Protein AF-D7L4K7-F1 (afdb_monomer_lite)

Structure (mmCIF, N/CA/C/O backbone):
data_AF-D7L4K7-F1
#
_entry.id   AF-D7L4K7-F1
#
loop_
_atom_site.group_PDB
_atom_site.id
_atom_site.type_symbol
_atom_site.label_atom_id
_atom_site.label_alt_id
_atom_site.label_comp_id
_atom_site.label_asym_id
_atom_site.label_entity_id
_atom_site.label_seq_id
_atom_site.pdbx_PDB_ins_code
_atom_site.Cartn_x
_atom_site.Cartn_y
_atom_site.Cartn_z
_atom_site.occupancy
_atom_site.B_iso_or_equiv
_atom_site.auth_seq_id
_atom_site.auth_comp_id
_atom_site.auth_asym_id
_atom_site.auth_atom_id
_atom_site.pdbx_PDB_model_num
ATOM 1 N N . MET A 1 1 ? 6.963 11.171 26.000 1.00 57.59 1 MET A N 1
ATOM 2 C CA . MET A 1 1 ? 5.515 11.275 26.272 1.00 57.59 1 MET A CA 1
ATOM 3 C C . MET A 1 1 ? 4.801 11.130 24.949 1.00 57.59 1 MET A C 1
ATOM 5 O O . MET A 1 1 ? 5.219 11.782 23.995 1.00 57.59 1 MET A O 1
ATOM 9 N N . ASP A 1 2 ? 3.785 10.279 24.892 1.00 69.62 2 ASP A N 1
ATOM 10 C CA . ASP A 1 2 ? 2.969 10.122 23.689 1.00 69.62 2 ASP A CA 1
ATOM 11 C C . ASP A 1 2 ? 2.094 11.362 23.513 1.00 69.62 2 ASP A C 1
ATOM 13 O O . ASP A 1 2 ? 1.481 11.843 24.469 1.00 69.62 2 ASP A O 1
ATOM 17 N N . LEU A 1 3 ? 2.070 11.912 22.301 1.00 69.44 3 LEU A N 1
ATOM 18 C CA . LEU A 1 3 ? 1.249 13.071 21.969 1.00 69.44 3 LEU A CA 1
ATOM 19 C C . LEU A 1 3 ? 0.011 12.608 21.190 1.00 69.44 3 LEU A C 1
ATOM 21 O O . LEU A 1 3 ? 0.098 11.655 20.411 1.00 69.44 3 LEU A O 1
ATOM 25 N N . PRO A 1 4 ? -1.151 13.252 21.390 1.00 77.56 4 PRO A N 1
ATOM 26 C CA . PRO A 1 4 ? -2.347 12.923 20.633 1.00 77.56 4 PRO A CA 1
ATOM 27 C C . PRO A 1 4 ? -2.230 13.443 19.198 1.00 77.56 4 PRO A C 1
ATOM 29 O O . PRO A 1 4 ? -2.206 14.653 18.966 1.00 77.56 4 PRO A O 1
ATOM 32 N N . TRP A 1 5 ? -2.248 12.536 18.230 1.00 72.75 5 TRP A N 1
ATOM 33 C CA . TRP A 1 5 ? -2.352 12.857 16.812 1.00 72.75 5 TRP A CA 1
ATOM 34 C C . TRP A 1 5 ? -3.819 12.955 16.407 1.00 72.75 5 TRP A C 1
ATOM 36 O O . TRP A 1 5 ? -4.625 12.075 16.718 1.00 72.75 5 TRP A O 1
ATOM 46 N N . THR A 1 6 ? -4.171 14.051 15.730 1.00 76.94 6 THR A N 1
ATOM 47 C CA . THR A 1 6 ? -5.500 14.237 15.137 1.00 76.94 6 THR A CA 1
ATOM 48 C C . THR A 1 6 ? -5.371 14.203 13.622 1.00 76.94 6 THR A C 1
ATOM 50 O O . THR A 1 6 ? -4.721 15.066 13.025 1.00 76.94 6 THR A O 1
ATOM 53 N N . SER A 1 7 ? -6.015 13.213 13.016 1.00 81.06 7 SER A N 1
ATOM 54 C CA . SER A 1 7 ? -6.066 13.035 11.568 1.00 81.06 7 SER A CA 1
ATOM 55 C C . SER A 1 7 ? -7.448 13.412 11.049 1.00 81.06 7 SER A C 1
ATOM 57 O O . SER A 1 7 ? -8.467 13.147 11.695 1.00 81.06 7 SER A O 1
ATOM 59 N N . LEU A 1 8 ? -7.479 14.057 9.885 1.00 80.50 8 LEU A N 1
ATOM 60 C CA . LEU A 1 8 ? -8.712 14.440 9.209 1.00 80.50 8 LEU A CA 1
ATOM 61 C C . LEU A 1 8 ? -8.760 13.816 7.828 1.00 80.50 8 LEU A C 1
ATOM 63 O O . LEU A 1 8 ? -7.799 13.909 7.062 1.00 80.50 8 LEU A O 1
ATOM 67 N N . ILE A 1 9 ? -9.923 13.281 7.491 1.00 80.94 9 ILE A N 1
ATOM 68 C CA . ILE A 1 9 ? -10.269 12.993 6.110 1.00 80.94 9 ILE A CA 1
ATOM 69 C C . ILE A 1 9 ? -10.996 14.209 5.559 1.00 80.94 9 ILE A C 1
ATOM 71 O O . ILE A 1 9 ? -11.977 14.653 6.153 1.00 80.94 9 ILE A O 1
ATOM 75 N N . ILE A 1 10 ? -10.529 14.749 4.435 1.00 76.12 10 ILE A N 1
ATOM 76 C CA . ILE A 1 10 ? -11.159 15.888 3.768 1.00 76.12 10 ILE A CA 1
ATOM 77 C C . ILE A 1 10 ? -11.589 15.477 2.364 1.00 76.12 10 ILE A C 1
ATOM 79 O O . ILE A 1 10 ? -10.777 15.081 1.526 1.00 76.12 10 ILE A O 1
ATOM 83 N N . ASN A 1 11 ? -12.880 15.643 2.083 1.00 74.56 11 ASN A N 1
ATOM 84 C CA . ASN A 1 11 ? -13.386 15.584 0.723 1.00 74.56 11 ASN A CA 1
ATOM 85 C C . ASN A 1 11 ? -13.257 16.978 0.105 1.00 74.56 11 ASN A C 1
ATOM 87 O O . ASN A 1 11 ? -13.980 17.911 0.459 1.00 74.56 11 ASN A O 1
ATOM 91 N N . SER A 1 12 ? -12.317 17.114 -0.826 1.00 67.94 12 SER A N 1
ATOM 92 C CA . SER A 1 12 ? -11.999 18.391 -1.475 1.00 67.94 12 SER A CA 1
ATOM 93 C C . SER A 1 12 ? -13.168 18.981 -2.274 1.00 67.94 12 SER A C 1
ATOM 95 O O . SER A 1 12 ? -13.280 20.199 -2.394 1.00 67.94 12 SER A O 1
ATOM 97 N N . SER A 1 13 ? -14.057 18.130 -2.790 1.00 64.88 13 SER A N 1
ATOM 98 C CA . SER A 1 13 ? -15.166 18.531 -3.665 1.00 64.88 13 SER A CA 1
ATOM 99 C C . SER A 1 13 ? -16.366 19.033 -2.881 1.00 64.88 13 SER A C 1
ATOM 101 O O . SER A 1 13 ? -16.977 20.031 -3.249 1.00 64.88 13 SER A O 1
ATOM 103 N N . THR A 1 14 ? -16.673 18.384 -1.760 1.00 73.44 14 THR A N 1
ATOM 104 C CA . THR A 1 14 ? -17.773 18.797 -0.880 1.00 73.44 14 THR A CA 1
ATOM 105 C C . THR A 1 14 ? -17.323 19.757 0.219 1.00 73.44 14 THR A C 1
ATOM 107 O O . THR A 1 14 ? -18.164 20.314 0.921 1.00 73.44 14 THR A O 1
ATOM 110 N N . ARG A 1 15 ? -16.005 19.951 0.388 1.00 76.00 15 ARG A N 1
ATOM 111 C CA . ARG A 1 15 ? -15.372 20.700 1.491 1.00 76.00 15 ARG A CA 1
ATOM 112 C C . ARG A 1 15 ? -15.800 20.230 2.884 1.00 76.00 15 ARG A C 1
ATOM 114 O O . ARG A 1 15 ? -15.704 20.979 3.853 1.00 76.00 15 ARG A O 1
ATOM 121 N N . ARG A 1 16 ? -16.276 18.991 2.996 1.00 77.38 16 ARG A N 1
ATOM 122 C CA . ARG A 1 16 ? -16.601 18.359 4.274 1.00 77.38 16 ARG A CA 1
ATOM 123 C C . ARG A 1 16 ? -15.374 17.626 4.813 1.00 77.38 16 ARG A C 1
ATOM 125 O O . ARG A 1 16 ? -14.490 17.230 4.048 1.00 77.38 16 ARG A O 1
ATOM 132 N N . SER A 1 17 ? -15.347 17.400 6.122 1.00 81.81 17 SER A N 1
ATOM 133 C CA . SER A 1 17 ? -14.281 16.637 6.769 1.00 81.81 17 SER A CA 1
ATOM 134 C C . SER A 1 17 ? -14.804 15.714 7.858 1.00 81.81 17 SER A C 1
ATOM 136 O O . SER A 1 17 ? -15.705 16.100 8.599 1.00 81.81 17 SER A O 1
ATOM 138 N N . ILE A 1 18 ? -14.175 14.552 7.998 1.00 83.44 18 ILE A N 1
ATOM 139 C CA . ILE A 1 18 ? -14.399 13.607 9.093 1.00 83.44 18 ILE A CA 1
ATOM 140 C C . ILE A 1 18 ? -13.176 13.656 10.006 1.00 83.44 18 ILE A C 1
ATOM 142 O O . ILE A 1 18 ? -12.036 13.569 9.539 1.00 83.44 18 ILE A O 1
ATOM 146 N N . THR A 1 19 ? -13.415 13.811 11.308 1.00 86.38 19 THR A N 1
ATOM 147 C CA . THR A 1 19 ? -12.350 13.745 12.315 1.00 86.38 19 THR A CA 1
ATOM 148 C C . THR A 1 19 ? -12.188 12.314 12.783 1.00 86.38 19 THR A C 1
ATOM 150 O O . THR A 1 19 ? -13.143 11.723 13.282 1.00 86.38 19 THR A O 1
ATOM 153 N N . LEU A 1 20 ? -10.984 11.763 12.635 1.00 87.06 20 LEU A N 1
ATOM 154 C CA . LEU A 1 20 ? -10.692 10.413 13.102 1.00 87.06 20 LEU A CA 1
ATOM 155 C C . LEU A 1 20 ? -10.461 10.406 14.622 1.00 87.06 20 LEU A C 1
ATOM 157 O O . LEU A 1 20 ? -9.970 11.404 15.169 1.00 87.06 20 LEU A O 1
ATOM 161 N N . PRO A 1 21 ? -10.764 9.296 15.322 1.00 89.12 21 PRO A N 1
ATOM 162 C CA . PRO A 1 21 ? -10.378 9.129 16.716 1.00 89.12 21 PRO A CA 1
ATOM 163 C C . PRO A 1 21 ? -8.871 9.350 16.890 1.00 89.12 21 PRO A C 1
ATOM 165 O O . PRO A 1 21 ? -8.073 9.029 16.008 1.00 89.12 21 PRO A O 1
ATOM 168 N N . LYS A 1 22 ? -8.464 9.907 18.029 1.00 87.94 22 LYS A N 1
ATOM 169 C CA . LYS A 1 22 ? -7.057 10.248 18.273 1.00 87.94 22 LYS A CA 1
ATOM 170 C C . LYS A 1 22 ? -6.197 8.994 18.410 1.00 87.94 22 LYS A C 1
ATOM 172 O O . LYS A 1 22 ? -6.594 8.036 19.073 1.00 87.94 22 LYS A O 1
ATOM 177 N N . ILE A 1 23 ? -4.992 9.046 17.851 1.00 83.06 23 ILE A N 1
ATOM 178 C CA . ILE A 1 23 ? -3.942 8.052 18.090 1.00 83.06 23 ILE A CA 1
ATOM 179 C C . ILE A 1 23 ? -2.897 8.684 18.999 1.00 83.06 23 ILE A C 1
ATOM 181 O O . ILE A 1 23 ? -2.400 9.774 18.725 1.00 83.06 23 ILE A O 1
ATOM 185 N N . TYR A 1 24 ? -2.560 8.000 20.084 1.00 80.31 24 TYR A N 1
ATOM 186 C CA . TYR A 1 24 ? -1.461 8.389 20.959 1.00 80.31 24 TYR A CA 1
ATOM 187 C C . TYR A 1 24 ? -0.219 7.637 20.510 1.00 80.31 24 TYR A C 1
ATOM 189 O O . TYR A 1 24 ? -0.223 6.407 20.467 1.00 80.31 24 TYR A O 1
ATOM 197 N N . SER A 1 25 ? 0.813 8.378 20.125 1.00 71.38 25 SER A N 1
ATOM 198 C CA . SER A 1 25 ? 2.102 7.807 19.751 1.00 71.38 25 SER A CA 1
ATOM 199 C C . SER A 1 25 ? 3.205 8.836 19.968 1.00 71.38 25 SER A C 1
ATOM 201 O O . SER A 1 25 ? 2.954 10.043 20.083 1.00 71.38 25 SER A O 1
ATOM 203 N N . GLN A 1 26 ? 4.442 8.359 20.004 1.00 70.44 26 GLN A N 1
ATOM 204 C CA . GLN A 1 26 ? 5.626 9.208 20.003 1.00 70.44 26 GLN A CA 1
ATOM 205 C C . GLN A 1 26 ? 5.737 9.961 18.666 1.00 70.44 26 GLN A C 1
ATOM 207 O O . GLN A 1 26 ? 4.961 9.734 17.737 1.00 70.44 26 GLN A O 1
ATOM 212 N N . ARG A 1 27 ? 6.689 10.897 18.548 1.00 63.00 27 ARG A N 1
ATOM 213 C CA . ARG A 1 27 ? 6.991 11.568 17.271 1.00 63.00 27 ARG A CA 1
ATOM 214 C C . ARG A 1 27 ? 7.630 10.579 16.289 1.00 63.00 27 ARG A C 1
ATOM 216 O O . ARG A 1 27 ? 8.842 10.593 16.104 1.00 63.00 27 ARG A O 1
ATOM 223 N N . ARG A 1 28 ? 6.804 9.710 15.714 1.00 69.25 28 ARG A N 1
ATOM 224 C CA . ARG A 1 28 ? 7.140 8.744 14.670 1.00 69.25 28 ARG A CA 1
ATOM 225 C C . ARG A 1 28 ? 6.439 9.126 13.375 1.00 69.25 28 ARG A C 1
ATOM 227 O O . ARG A 1 28 ? 5.407 9.807 13.392 1.00 69.25 28 ARG A O 1
ATOM 234 N N . ASP A 1 29 ? 7.005 8.691 12.259 1.00 78.62 29 ASP A N 1
ATOM 235 C CA . ASP A 1 29 ? 6.351 8.853 10.970 1.00 78.62 29 ASP A CA 1
ATOM 236 C C . ASP A 1 29 ? 5.099 7.980 10.925 1.00 78.62 29 ASP A C 1
ATOM 238 O O . ASP A 1 29 ? 5.135 6.799 11.265 1.00 78.62 29 ASP A O 1
ATOM 242 N N . MET A 1 30 ? 3.975 8.598 10.556 1.00 82.50 30 MET A N 1
ATOM 243 C CA . MET A 1 30 ? 2.677 7.938 10.474 1.00 82.50 30 MET A CA 1
ATOM 244 C C . MET A 1 30 ? 2.148 7.953 9.053 1.00 82.50 30 MET A C 1
ATOM 246 O O . MET A 1 30 ? 1.878 9.018 8.488 1.00 82.50 30 MET A O 1
ATOM 250 N N . TYR A 1 31 ? 1.897 6.769 8.531 1.00 85.19 31 TYR A N 1
ATOM 251 C CA . TYR A 1 31 ? 1.285 6.549 7.236 1.00 85.19 31 TYR A CA 1
ATOM 252 C C . TYR A 1 31 ? -0.202 6.301 7.450 1.00 85.19 31 TYR A C 1
ATOM 254 O O . TYR A 1 31 ? -0.590 5.624 8.401 1.00 85.19 31 TYR A O 1
ATOM 262 N N . HIS A 1 32 ? -1.036 6.922 6.623 1.00 85.94 32 HIS A N 1
ATOM 263 C CA . HIS A 1 32 ? -2.477 6.724 6.663 1.00 85.94 32 HIS A CA 1
ATOM 264 C C . HIS A 1 32 ? -2.966 6.438 5.253 1.00 85.94 32 HIS A C 1
ATOM 266 O O . HIS A 1 32 ? -2.727 7.241 4.354 1.00 85.94 32 HIS A O 1
ATOM 272 N N . TYR A 1 33 ? -3.698 5.346 5.103 1.00 87.25 33 TYR A N 1
ATOM 273 C CA . TYR A 1 33 ? -4.273 4.907 3.845 1.00 87.25 33 TYR A CA 1
ATOM 274 C C . TYR A 1 33 ? -5.773 4.761 4.037 1.00 87.25 33 TYR A C 1
ATOM 276 O O . TYR A 1 33 ? -6.218 4.139 5.001 1.00 87.25 33 TYR A O 1
ATOM 284 N N . LEU A 1 34 ? -6.553 5.377 3.157 1.00 87.25 34 LEU A N 1
ATOM 285 C CA . LEU A 1 34 ? -8.002 5.238 3.155 1.00 87.25 34 LEU A CA 1
ATOM 286 C C . LEU A 1 34 ? -8.403 4.332 2.002 1.00 87.25 34 LEU A C 1
ATOM 288 O O . LEU A 1 34 ? -8.051 4.606 0.858 1.00 87.25 34 LEU A O 1
ATOM 292 N N . ASP A 1 35 ? -9.203 3.323 2.314 1.00 86.94 35 ASP A N 1
ATOM 293 C CA . ASP A 1 35 ? -9.644 2.326 1.354 1.00 86.94 35 ASP A CA 1
ATOM 294 C C . ASP A 1 35 ? -11.128 1.963 1.564 1.00 86.94 35 ASP A C 1
ATOM 296 O O . ASP A 1 35 ? -11.747 2.350 2.563 1.00 86.94 35 ASP A O 1
ATOM 300 N N . TYR A 1 36 ? -11.717 1.262 0.601 1.00 86.56 36 TYR A N 1
ATOM 301 C CA . TYR A 1 36 ? -13.132 0.930 0.506 1.00 86.56 36 TYR A CA 1
ATOM 302 C C . TYR A 1 36 ? -13.323 -0.552 0.174 1.00 86.56 36 TYR A C 1
ATOM 304 O O . TYR A 1 36 ? -12.830 -1.021 -0.845 1.00 86.56 36 TYR A O 1
ATOM 312 N N . ASP A 1 37 ? -14.092 -1.280 0.986 1.00 87.00 37 ASP A N 1
ATOM 313 C CA . ASP A 1 37 ? -14.557 -2.629 0.651 1.00 87.00 37 ASP A CA 1
ATOM 314 C C . ASP A 1 37 ? -15.845 -2.538 -0.185 1.00 87.00 37 ASP A C 1
ATOM 316 O O . ASP A 1 37 ? -16.914 -2.262 0.372 1.00 87.00 37 ASP A O 1
ATOM 320 N N . PRO A 1 38 ? -15.800 -2.814 -1.502 1.00 84.94 38 PRO A N 1
ATOM 321 C CA . PRO A 1 38 ? -16.976 -2.709 -2.361 1.00 84.94 38 PRO A CA 1
ATOM 322 C C . PRO A 1 38 ? -18.048 -3.766 -2.071 1.00 84.94 38 PRO A C 1
ATOM 324 O O . PRO A 1 38 ? -19.168 -3.626 -2.555 1.00 84.94 38 PRO A O 1
ATOM 327 N N . ILE A 1 39 ? -17.735 -4.822 -1.307 1.00 85.81 39 ILE A N 1
ATOM 328 C CA . ILE A 1 39 ? -18.700 -5.887 -0.998 1.00 85.81 39 ILE A CA 1
ATOM 329 C C . ILE A 1 39 ? -19.578 -5.515 0.193 1.00 85.81 39 ILE A C 1
ATOM 331 O O . ILE A 1 39 ? -20.799 -5.620 0.099 1.00 85.81 39 ILE A O 1
ATOM 335 N N . HIS A 1 40 ? -18.978 -5.085 1.304 1.00 86.56 40 HIS A N 1
ATOM 336 C CA . HIS A 1 40 ? -19.743 -4.672 2.485 1.00 86.56 40 HIS A CA 1
ATOM 337 C C . HIS A 1 40 ? -20.131 -3.191 2.465 1.00 86.56 40 HIS A C 1
ATOM 339 O O . HIS A 1 40 ? -21.025 -2.785 3.199 1.00 86.56 40 HI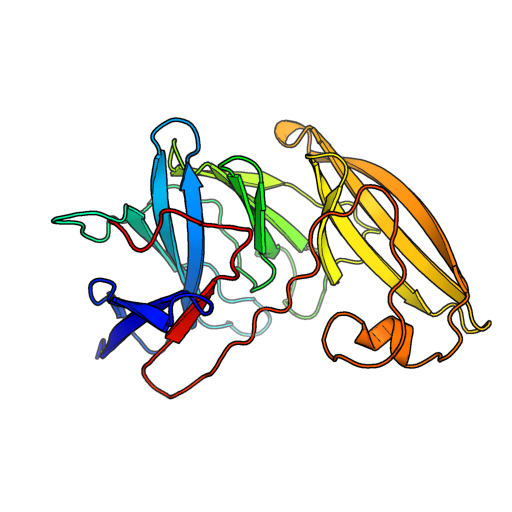S A O 1
ATOM 345 N N . GLY A 1 41 ? -19.505 -2.388 1.601 1.00 86.38 41 GLY A N 1
ATOM 346 C CA . GLY A 1 41 ? -19.751 -0.952 1.526 1.00 86.38 41 GLY A CA 1
ATOM 347 C C . GLY A 1 41 ? -19.055 -0.152 2.627 1.00 86.38 41 GLY A C 1
ATOM 348 O O . GLY A 1 41 ? -19.440 0.989 2.879 1.00 86.38 41 GLY A O 1
ATOM 349 N N . ASP A 1 42 ? -18.028 -0.727 3.250 1.00 88.19 42 ASP A N 1
ATOM 350 C CA . ASP A 1 42 ? -17.313 -0.132 4.373 1.00 88.19 42 ASP A CA 1
ATOM 351 C C . ASP A 1 42 ? -16.079 0.637 3.910 1.00 88.19 42 ASP A C 1
ATOM 353 O O . ASP A 1 42 ? -15.296 0.155 3.093 1.00 88.19 42 ASP A O 1
ATOM 357 N N . TYR A 1 43 ? -15.839 1.801 4.508 1.00 89.38 43 TYR A N 1
ATOM 358 C CA . TYR A 1 43 ? -14.551 2.480 4.384 1.00 89.38 43 TYR A CA 1
ATOM 359 C C . TYR A 1 43 ? -13.678 2.134 5.568 1.00 89.38 43 TYR A C 1
ATOM 361 O O . TYR A 1 43 ? -14.143 2.157 6.708 1.00 89.38 43 TYR A O 1
ATOM 369 N N . LYS A 1 44 ? -12.399 1.875 5.317 1.00 91.69 44 LYS A N 1
ATOM 370 C CA . LYS A 1 44 ? -11.424 1.632 6.373 1.00 91.69 44 LYS A CA 1
ATOM 371 C C . LYS A 1 44 ? -10.215 2.533 6.200 1.00 91.69 44 LYS A C 1
ATOM 373 O O . LYS A 1 44 ? -9.749 2.776 5.093 1.00 91.69 44 LYS A O 1
ATOM 378 N N . VAL A 1 45 ? -9.700 3.021 7.318 1.00 91.75 45 VAL A N 1
ATOM 379 C CA . VAL A 1 45 ? -8.434 3.744 7.383 1.00 91.75 45 VAL A CA 1
ATOM 380 C C . VAL A 1 45 ? -7.410 2.819 8.006 1.00 91.75 45 VAL A C 1
ATOM 382 O O . VAL A 1 45 ? -7.567 2.458 9.169 1.00 91.75 45 VAL A O 1
ATOM 385 N N . LEU A 1 46 ? -6.365 2.465 7.267 1.00 92.81 46 LEU A N 1
ATOM 386 C CA . LEU A 1 46 ? -5.160 1.852 7.812 1.00 92.81 46 LEU A CA 1
ATOM 387 C C . LEU A 1 46 ? -4.217 2.968 8.275 1.00 92.81 46 LEU A C 1
ATOM 389 O O . LEU A 1 46 ? -3.939 3.904 7.531 1.00 92.81 46 LEU A O 1
ATOM 393 N N . CYS A 1 47 ? -3.729 2.881 9.504 1.00 91.31 47 CYS A N 1
ATOM 394 C CA . CYS A 1 47 ? -2.717 3.756 10.072 1.00 91.31 47 CYS A CA 1
ATOM 395 C C . CYS A 1 47 ? -1.516 2.920 10.506 1.00 91.31 47 CYS A C 1
ATOM 397 O O . CYS A 1 47 ? -1.682 1.878 11.137 1.00 91.31 47 CYS A O 1
ATOM 399 N N . MET A 1 48 ? -0.315 3.385 10.187 1.00 91.06 48 MET A N 1
ATOM 400 C CA . MET A 1 48 ? 0.921 2.674 10.480 1.00 91.06 48 MET A CA 1
ATOM 401 C C . MET A 1 48 ? 1.982 3.624 11.014 1.00 91.06 48 MET A C 1
ATOM 403 O O . MET A 1 48 ? 2.227 4.671 10.412 1.00 91.06 48 MET A O 1
ATOM 407 N N . THR A 1 49 ? 2.627 3.262 12.120 1.00 89.88 49 THR A N 1
ATOM 408 C CA . THR A 1 49 ? 3.823 3.954 12.614 1.00 89.88 49 THR A CA 1
ATOM 409 C C . THR A 1 49 ? 5.078 3.285 12.066 1.00 89.88 49 THR A C 1
ATOM 411 O O . THR A 1 49 ? 5.190 2.059 12.050 1.00 89.88 49 THR A O 1
ATOM 414 N N . LYS A 1 50 ? 6.032 4.099 11.616 1.00 88.19 50 LYS A N 1
ATOM 415 C CA . LYS A 1 50 ? 7.366 3.659 11.208 1.00 88.19 50 LYS A CA 1
ATOM 416 C C . LYS A 1 50 ? 8.353 3.952 12.332 1.00 88.19 50 LYS A C 1
ATOM 418 O O . LYS A 1 50 ? 8.384 5.064 12.870 1.00 88.19 50 LYS A O 1
ATOM 423 N N . GLY A 1 51 ? 9.146 2.948 12.679 1.00 88.31 51 GLY A N 1
ATOM 424 C CA . GLY A 1 51 ? 10.250 3.067 13.616 1.00 88.31 51 GLY A CA 1
ATOM 425 C C . GLY A 1 51 ? 11.336 4.013 13.107 1.00 88.31 51 GLY A C 1
ATOM 426 O O . GLY A 1 51 ? 11.324 4.479 11.967 1.00 88.31 51 GLY A O 1
ATOM 427 N N . MET A 1 52 ? 12.307 4.308 13.965 1.00 86.69 52 MET A N 1
ATOM 428 C CA . MET A 1 52 ? 13.468 5.105 13.567 1.00 86.69 52 MET A CA 1
ATOM 429 C C . MET A 1 52 ? 14.427 4.276 12.709 1.00 86.69 52 MET A C 1
ATOM 431 O O . MET A 1 52 ? 14.603 3.082 12.943 1.00 86.69 52 MET A O 1
ATOM 435 N N . ASN A 1 53 ? 15.102 4.926 11.760 1.00 86.62 53 ASN A N 1
ATOM 436 C CA . ASN A 1 53 ? 16.239 4.312 11.077 1.00 86.62 53 ASN A CA 1
ATOM 437 C C . ASN A 1 53 ? 17.361 4.047 12.093 1.00 86.62 53 ASN A C 1
ATOM 439 O O . ASN A 1 53 ? 17.699 4.925 12.892 1.00 86.62 53 ASN A O 1
ATOM 443 N N . ILE A 1 54 ? 17.956 2.855 12.048 1.00 86.38 54 ILE A N 1
ATOM 444 C CA . ILE A 1 54 ? 19.050 2.459 12.943 1.00 86.38 54 ILE A CA 1
ATOM 445 C C . ILE A 1 54 ? 20.300 2.228 12.101 1.00 86.38 54 ILE A C 1
ATOM 447 O O . ILE A 1 54 ? 20.414 1.234 11.384 1.00 86.38 54 ILE A O 1
ATOM 451 N N . GLY A 1 55 ? 21.256 3.155 12.190 1.00 87.44 55 GLY A N 1
ATOM 452 C CA . GLY A 1 55 ? 22.452 3.133 11.351 1.00 87.44 55 GLY A CA 1
ATOM 453 C C . GLY A 1 55 ? 22.073 3.148 9.870 1.00 87.44 55 GLY A C 1
ATOM 454 O O . GLY A 1 55 ? 21.433 4.084 9.402 1.00 87.44 55 GLY A O 1
ATOM 455 N N . TRP A 1 56 ? 22.442 2.087 9.154 1.00 86.19 56 TRP A N 1
ATOM 456 C CA . TRP A 1 56 ? 22.114 1.909 7.739 1.00 86.19 56 TRP A CA 1
ATOM 457 C C . TRP A 1 56 ? 20.825 1.119 7.503 1.00 86.19 56 TRP A C 1
ATOM 459 O O . TRP A 1 56 ? 20.582 0.743 6.369 1.00 86.19 56 TRP A O 1
ATOM 469 N N . ARG A 1 57 ? 20.019 0.810 8.524 1.00 85.94 57 ARG A N 1
ATOM 470 C CA . ARG A 1 57 ? 18.757 0.071 8.362 1.00 85.94 57 ARG A CA 1
ATOM 471 C C . ARG A 1 57 ? 17.555 1.000 8.373 1.00 85.94 57 ARG A C 1
ATOM 473 O O . ARG A 1 57 ? 17.527 1.978 9.128 1.00 85.94 57 ARG A O 1
ATOM 480 N N . ARG A 1 58 ? 16.556 0.672 7.553 1.00 87.12 58 ARG A N 1
ATOM 481 C CA . ARG A 1 58 ? 15.280 1.392 7.510 1.00 87.12 58 ARG A CA 1
ATOM 482 C C . ARG A 1 58 ? 14.475 1.088 8.771 1.00 87.12 58 ARG A C 1
ATOM 484 O O . ARG A 1 58 ? 14.472 -0.037 9.259 1.00 87.12 58 ARG A O 1
ATOM 491 N N . GLY A 1 59 ? 13.780 2.094 9.286 1.00 89.56 59 GLY A N 1
ATOM 492 C CA . GLY A 1 59 ? 12.785 1.902 10.330 1.00 89.56 59 GLY A CA 1
ATOM 493 C C . GLY A 1 59 ? 11.621 1.071 9.801 1.00 89.56 59 GLY A C 1
ATOM 494 O O . GLY A 1 59 ? 11.056 1.397 8.755 1.00 89.56 59 GLY A O 1
ATOM 495 N N . LEU A 1 60 ? 11.284 -0.002 10.511 1.00 92.00 60 LEU A N 1
ATOM 496 C CA . LEU A 1 60 ? 10.202 -0.910 10.134 1.00 92.00 60 LEU A CA 1
ATOM 497 C C . LEU A 1 60 ? 8.860 -0.427 10.676 1.00 92.00 60 LEU A C 1
ATOM 499 O O . LEU A 1 60 ? 8.802 0.417 11.568 1.00 92.00 60 LEU A O 1
ATOM 503 N N . ALA A 1 61 ? 7.778 -0.958 10.123 1.00 92.69 61 ALA A N 1
ATOM 504 C CA . ALA A 1 61 ? 6.441 -0.800 10.658 1.00 92.69 61 ALA A CA 1
ATOM 505 C C . ALA A 1 61 ? 6.367 -1.400 12.072 1.00 92.69 61 ALA A C 1
ATOM 507 O O . ALA A 1 61 ? 6.777 -2.542 12.280 1.00 92.69 61 ALA A O 1
ATOM 508 N N . GLU A 1 62 ? 5.862 -0.631 13.035 1.00 90.69 62 GLU A N 1
ATOM 509 C CA . GLU A 1 62 ? 5.807 -1.034 14.448 1.00 90.69 62 GLU A CA 1
ATOM 510 C C . GLU A 1 62 ? 4.366 -1.172 14.948 1.00 90.69 62 GLU A C 1
ATOM 512 O O . GLU A 1 62 ? 3.995 -2.231 15.444 1.00 90.69 62 GLU A O 1
ATOM 517 N N . ASP A 1 63 ? 3.540 -0.130 14.792 1.00 90.94 63 ASP A N 1
ATOM 518 C CA . ASP A 1 63 ? 2.128 -0.159 15.181 1.00 90.94 63 ASP A CA 1
ATOM 519 C C . ASP A 1 63 ? 1.239 -0.029 13.950 1.00 90.94 63 ASP A C 1
ATOM 521 O O . ASP A 1 63 ? 1.169 1.043 13.341 1.00 90.94 63 ASP A O 1
ATOM 525 N N . LEU A 1 64 ? 0.503 -1.091 13.623 1.00 93.56 64 LEU A N 1
ATOM 526 C CA . LEU A 1 64 ? -0.544 -1.054 12.609 1.00 93.56 64 LEU A CA 1
ATOM 527 C C . LEU A 1 64 ? -1.904 -1.029 13.286 1.00 93.56 64 LEU A C 1
ATOM 529 O O . LEU A 1 64 ? -2.224 -1.843 14.154 1.00 93.56 64 LEU A O 1
ATOM 533 N N . ARG A 1 65 ? -2.715 -0.061 12.880 1.00 93.88 65 ARG A N 1
ATOM 534 C CA . ARG A 1 65 ? -4.068 0.144 13.371 1.00 93.88 65 ARG A CA 1
ATOM 535 C C . ARG A 1 65 ? -4.996 0.358 12.215 1.00 93.88 65 ARG A C 1
ATOM 537 O O . ARG A 1 65 ? -4.626 0.936 11.204 1.00 93.88 65 ARG A O 1
ATOM 544 N N . VAL A 1 66 ? -6.239 -0.018 12.403 1.00 94.69 66 VAL A N 1
ATOM 545 C CA . VAL A 1 66 ? -7.248 0.187 11.381 1.00 94.69 66 VAL A CA 1
ATOM 546 C C . VAL A 1 66 ? -8.559 0.580 12.025 1.00 94.69 66 VAL A C 1
ATOM 548 O O . VAL A 1 66 ? -8.861 0.229 13.166 1.00 94.69 66 VAL A O 1
ATOM 551 N N . LEU A 1 67 ? -9.286 1.407 11.298 1.00 93.50 67 LEU A N 1
ATOM 552 C CA . LEU A 1 67 ? -10.528 2.015 11.715 1.00 93.50 67 LEU A CA 1
ATOM 553 C C . LEU A 1 67 ? -11.522 1.845 10.581 1.00 93.50 67 LEU A C 1
ATOM 555 O O . LEU A 1 67 ? -11.318 2.408 9.510 1.00 93.50 67 LEU A O 1
ATOM 559 N N . THR A 1 68 ? -12.603 1.118 10.820 1.00 93.38 68 THR A N 1
ATOM 560 C CA . THR A 1 68 ? -13.774 1.180 9.941 1.00 93.38 68 THR A CA 1
ATOM 561 C C . THR A 1 68 ? -14.490 2.501 10.195 1.00 93.38 68 THR A C 1
ATOM 563 O O . THR A 1 68 ? -14.638 2.886 11.347 1.00 93.38 68 THR A O 1
ATOM 566 N N . LEU A 1 69 ? -14.883 3.238 9.160 1.00 89.75 69 LEU A N 1
ATOM 567 C CA . LEU A 1 69 ? -15.611 4.498 9.308 1.00 89.75 69 LEU A CA 1
ATOM 568 C C . LEU A 1 69 ? -17.107 4.233 9.495 1.00 89.75 69 LEU A C 1
ATOM 570 O O . LEU A 1 69 ? -17.684 3.385 8.824 1.00 89.75 69 LEU A O 1
ATOM 574 N N . GLY A 1 70 ? -17.725 4.991 10.397 1.00 84.12 70 GLY A N 1
ATOM 575 C CA . GLY A 1 70 ? -19.123 4.835 10.790 1.00 84.12 70 GLY A CA 1
ATOM 576 C C . GLY A 1 70 ? -19.348 5.248 12.243 1.00 84.12 70 GLY A C 1
ATOM 577 O O . GLY A 1 70 ? -18.432 5.720 12.932 1.00 84.12 70 GLY A O 1
ATOM 578 N N . ASN A 1 71 ? -20.572 5.073 12.733 1.00 69.38 71 ASN A N 1
ATOM 579 C CA . ASN A 1 71 ? -20.951 5.546 14.060 1.00 69.38 71 ASN A CA 1
ATOM 580 C C . ASN A 1 71 ? -20.395 4.626 15.170 1.00 69.38 71 ASN A C 1
ATOM 582 O O . ASN A 1 71 ? -20.658 3.427 15.170 1.00 69.38 71 ASN A O 1
ATOM 586 N N . GLY A 1 72 ? -19.643 5.181 16.129 1.00 72.00 72 GLY A N 1
ATOM 587 C CA . GLY A 1 72 ? -19.064 4.419 17.254 1.00 72.00 72 GLY A CA 1
ATOM 588 C C . GLY A 1 72 ? -17.717 3.734 16.978 1.00 72.00 72 GLY A C 1
ATOM 589 O O . GLY A 1 72 ? -17.297 2.869 17.743 1.00 72.00 72 GLY A O 1
ATOM 590 N N . SER A 1 73 ? -17.033 4.120 15.904 1.00 81.50 73 SER A N 1
ATOM 591 C CA . SER A 1 73 ? -15.800 3.480 15.438 1.00 81.50 73 SER A CA 1
ATOM 592 C C . SER A 1 73 ? -14.578 3.762 16.322 1.00 81.50 73 SER A C 1
ATOM 594 O O . SER A 1 73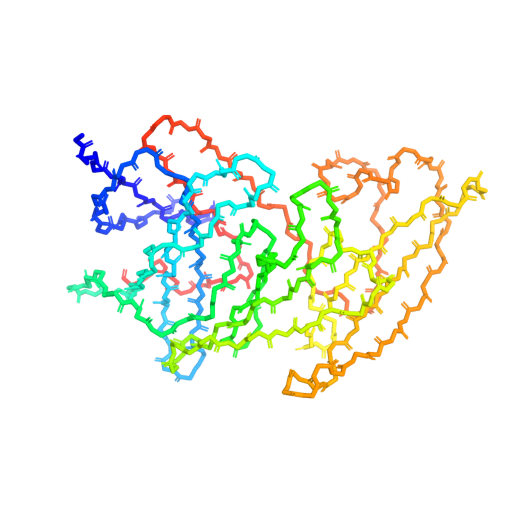 ? -14.340 4.902 16.730 1.00 81.50 73 SER A O 1
ATOM 596 N N . SER A 1 74 ? -13.755 2.740 16.573 1.00 90.12 74 SER A N 1
ATOM 597 C CA . SER A 1 74 ? -12.496 2.839 17.322 1.00 90.12 74 SER A CA 1
ATOM 598 C C . SER A 1 74 ? -11.346 2.154 16.580 1.00 90.12 74 SER A C 1
ATOM 600 O O . SER A 1 74 ? -11.552 1.276 15.743 1.00 90.12 74 SER A O 1
ATOM 602 N N . TRP A 1 75 ? -10.115 2.585 16.869 1.00 92.94 75 TRP A N 1
ATOM 603 C CA . TRP A 1 75 ? -8.919 1.955 16.316 1.00 92.94 75 TRP A CA 1
ATOM 604 C C . TRP A 1 75 ? -8.729 0.562 16.910 1.00 92.94 75 TRP A C 1
ATOM 606 O O . TRP A 1 75 ? -8.679 0.418 18.133 1.00 92.94 75 TRP A O 1
ATOM 616 N N . ARG A 1 76 ? -8.527 -0.435 16.050 1.00 94.31 76 ARG A N 1
ATOM 617 C CA . ARG A 1 76 ? -8.084 -1.779 16.441 1.00 94.31 76 ARG A CA 1
ATOM 618 C C . ARG A 1 76 ? -6.679 -2.046 15.920 1.00 94.31 76 ARG A C 1
ATOM 620 O O . ARG A 1 76 ? -6.330 -1.580 14.838 1.00 94.31 76 ARG A O 1
ATOM 627 N N . MET A 1 77 ? -5.888 -2.770 16.703 1.00 93.75 77 MET A N 1
ATOM 628 C CA . MET A 1 77 ? -4.538 -3.181 16.316 1.00 93.75 77 MET A CA 1
ATOM 629 C C . MET A 1 77 ? -4.600 -4.311 15.284 1.00 93.75 77 MET A C 1
ATOM 631 O O . MET A 1 77 ? -5.514 -5.136 15.328 1.00 93.75 77 MET A O 1
ATOM 635 N N . ILE A 1 78 ? -3.618 -4.354 14.388 1.00 94.75 78 ILE A N 1
ATOM 636 C CA . ILE A 1 78 ? -3.316 -5.526 13.567 1.00 94.75 78 ILE A CA 1
ATOM 637 C C . ILE A 1 78 ? -1.975 -6.070 14.041 1.00 94.75 78 ILE A C 1
ATOM 639 O O . ILE A 1 78 ? -0.985 -5.344 14.046 1.00 94.75 78 ILE A O 1
ATOM 643 N N . GLU A 1 79 ? -1.960 -7.332 14.456 1.00 92.06 79 GLU A N 1
ATOM 644 C CA . GLU A 1 79 ? -0.755 -7.990 14.977 1.00 92.06 79 GLU A CA 1
ATOM 645 C C . GLU A 1 79 ? -0.022 -8.798 13.901 1.00 92.06 79 GLU A C 1
ATOM 647 O O . GLU A 1 79 ? 1.195 -8.942 13.964 1.00 92.06 79 GLU A O 1
ATOM 652 N N . ASP A 1 80 ? -0.752 -9.307 12.904 1.00 93.50 80 ASP A N 1
ATOM 653 C CA . ASP A 1 80 ? -0.204 -10.159 11.849 1.00 93.50 80 ASP A CA 1
ATOM 654 C C . ASP A 1 80 ? 0.097 -9.344 10.586 1.00 93.50 80 ASP A C 1
ATOM 656 O O . ASP A 1 80 ? -0.793 -9.030 9.790 1.00 93.50 80 ASP A O 1
ATOM 660 N N . PHE A 1 81 ? 1.363 -8.968 10.422 1.00 93.31 81 PHE A N 1
ATOM 661 C CA . PHE A 1 81 ? 1.873 -8.317 9.221 1.00 93.31 81 PHE A CA 1
ATOM 662 C C . PHE A 1 81 ? 3.353 -8.674 8.997 1.00 93.31 81 PHE A C 1
ATOM 664 O O . PHE A 1 81 ? 4.116 -8.803 9.958 1.00 93.31 81 PHE A O 1
ATOM 671 N N . PRO A 1 82 ? 3.806 -8.821 7.738 1.00 92.69 82 PRO A N 1
ATOM 672 C CA . PRO A 1 82 ? 5.217 -9.058 7.452 1.00 92.69 82 PRO A CA 1
ATOM 673 C C . PRO A 1 82 ? 6.080 -7.860 7.884 1.00 92.69 82 PRO A C 1
ATOM 675 O O . PRO A 1 82 ? 5.648 -6.722 7.693 1.00 92.69 82 PRO A O 1
ATOM 678 N N . PRO A 1 83 ? 7.312 -8.057 8.387 1.00 92.19 83 PRO A N 1
ATOM 679 C CA . PRO A 1 83 ? 8.239 -6.955 8.635 1.00 92.19 83 PRO A CA 1
ATOM 680 C C . PRO A 1 83 ? 8.554 -6.196 7.340 1.00 92.19 83 PRO A C 1
ATOM 682 O O . PRO A 1 83 ? 8.997 -6.791 6.359 1.00 92.19 83 PRO A O 1
ATOM 685 N N . HIS A 1 84 ? 8.318 -4.886 7.334 1.00 93.12 84 HIS A N 1
ATOM 686 C CA . HIS A 1 84 ? 8.576 -4.018 6.186 1.00 93.12 84 HIS A CA 1
ATOM 687 C C . HIS A 1 84 ? 8.712 -2.559 6.630 1.00 93.12 84 HIS A C 1
ATOM 689 O O . HIS A 1 84 ? 8.220 -2.184 7.692 1.00 93.12 84 HIS A O 1
ATOM 695 N N . ALA A 1 85 ? 9.349 -1.722 5.819 1.00 91.81 85 ALA A N 1
ATOM 696 C CA . ALA A 1 85 ? 9.370 -0.273 5.969 1.00 91.81 85 ALA A CA 1
ATOM 697 C C . ALA A 1 85 ? 8.389 0.351 4.956 1.00 91.81 85 ALA A C 1
ATOM 699 O O . ALA A 1 85 ? 8.642 0.244 3.754 1.00 91.81 85 ALA A O 1
ATOM 700 N N . PRO A 1 86 ? 7.285 0.984 5.396 1.00 89.88 86 PRO A N 1
ATOM 701 C CA . PRO A 1 86 ? 6.289 1.555 4.490 1.00 89.88 86 PRO A CA 1
ATOM 702 C C . PRO A 1 86 ? 6.799 2.822 3.796 1.00 89.88 86 PRO A C 1
ATOM 704 O O . PRO A 1 86 ? 7.595 3.582 4.369 1.00 89.88 86 PRO A O 1
ATOM 707 N N . GLU A 1 87 ? 6.275 3.074 2.598 1.00 85.12 87 GLU A N 1
ATOM 708 C CA . GLU A 1 87 ? 6.433 4.318 1.849 1.00 85.12 87 GLU A CA 1
ATOM 709 C C . GLU A 1 87 ? 5.088 4.916 1.405 1.00 85.12 87 GLU A C 1
ATOM 711 O O . GLU A 1 87 ? 4.012 4.346 1.591 1.00 85.12 87 GLU A O 1
ATOM 716 N N . SER A 1 88 ? 5.141 6.142 0.881 1.00 77.19 88 SER A N 1
ATOM 717 C CA . SER A 1 88 ? 3.942 6.957 0.622 1.00 77.19 88 SER A CA 1
ATOM 718 C C . SER A 1 88 ? 3.278 6.695 -0.732 1.00 77.19 88 SER A C 1
ATOM 720 O O . SER A 1 88 ? 2.277 7.336 -1.031 1.00 77.19 88 SER A O 1
ATOM 722 N N . LEU A 1 89 ? 3.844 5.832 -1.579 1.00 81.50 89 LEU A N 1
ATOM 723 C CA . LEU A 1 89 ? 3.212 5.458 -2.842 1.00 81.50 89 LEU A CA 1
ATOM 724 C C . LEU A 1 89 ?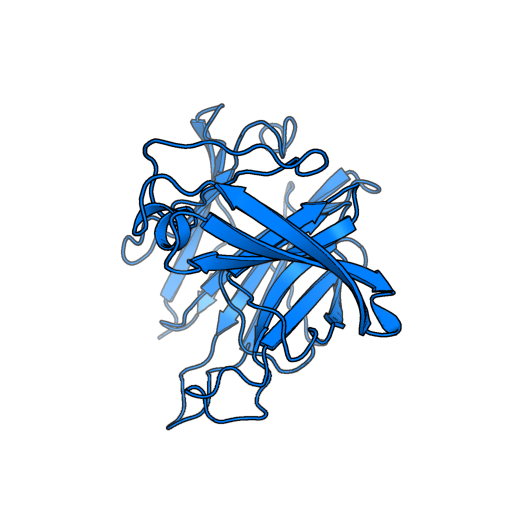 2.164 4.380 -2.575 1.00 81.50 89 LEU A C 1
ATOM 726 O O . LEU A 1 89 ? 2.527 3.247 -2.274 1.00 81.50 89 LEU A O 1
ATOM 730 N N . ASP A 1 90 ? 0.887 4.726 -2.721 1.00 86.31 90 ASP A N 1
ATOM 731 C CA . ASP A 1 90 ? -0.240 3.819 -2.520 1.00 86.31 90 ASP A CA 1
ATOM 732 C C . ASP A 1 90 ? -1.285 3.877 -3.642 1.00 86.31 90 ASP A C 1
ATOM 734 O O . ASP A 1 90 ? -1.368 4.835 -4.416 1.00 86.31 90 ASP A O 1
ATOM 738 N N . LEU A 1 91 ? -2.066 2.805 -3.751 1.00 87.81 91 LEU A N 1
ATOM 739 C CA . LEU A 1 91 ? -3.129 2.633 -4.726 1.00 87.81 91 LEU A CA 1
ATOM 740 C C . LEU A 1 91 ? -4.172 1.636 -4.212 1.00 87.81 91 LEU A C 1
ATOM 742 O O . LEU A 1 91 ? -3.842 0.499 -3.892 1.00 87.81 91 LEU A O 1
ATOM 746 N N . CYS A 1 92 ? -5.442 2.026 -4.241 1.00 89.69 92 CYS A N 1
ATOM 747 C CA . CYS A 1 92 ? -6.565 1.127 -3.995 1.00 89.69 92 CYS A CA 1
ATOM 748 C C . CYS A 1 92 ? -7.081 0.529 -5.315 1.00 89.69 92 CYS A C 1
ATOM 750 O O . CYS A 1 92 ? -7.451 1.257 -6.248 1.00 89.69 92 CYS A O 1
ATOM 752 N N . ILE A 1 93 ? -7.159 -0.801 -5.390 1.00 89.25 93 ILE A N 1
ATOM 753 C CA . ILE A 1 93 ? -7.844 -1.514 -6.469 1.00 89.25 93 ILE A CA 1
ATOM 754 C C . ILE A 1 93 ? -8.817 -2.526 -5.871 1.00 89.25 93 ILE A C 1
ATOM 756 O O . ILE A 1 93 ? -8.409 -3.501 -5.253 1.00 89.25 93 ILE A O 1
ATOM 760 N N . ASP A 1 94 ? -10.109 -2.295 -6.103 1.00 89.38 94 ASP A N 1
ATOM 761 C CA . ASP A 1 94 ? -11.201 -3.251 -5.882 1.00 89.38 94 ASP A CA 1
ATOM 762 C C . ASP A 1 94 ? -11.230 -3.850 -4.460 1.00 89.38 94 ASP A C 1
ATOM 764 O O . ASP A 1 94 ? -11.496 -5.036 -4.263 1.00 89.38 94 ASP A O 1
ATOM 768 N N . GLY A 1 95 ? -10.978 -3.006 -3.453 1.00 90.50 95 GLY A N 1
ATOM 769 C CA . GLY A 1 95 ? -10.947 -3.393 -2.039 1.00 90.50 95 GLY A CA 1
ATOM 770 C C . GLY A 1 95 ? -9.623 -3.985 -1.566 1.00 90.50 95 GLY A C 1
ATOM 771 O O . GLY A 1 95 ? -9.572 -4.591 -0.493 1.00 90.50 95 GLY A O 1
ATOM 772 N N . VAL A 1 96 ? -8.556 -3.813 -2.346 1.00 94.56 96 VAL A N 1
ATOM 773 C CA . VAL A 1 96 ? -7.185 -4.128 -1.951 1.00 94.56 96 VAL A CA 1
ATOM 774 C C . VAL A 1 96 ? -6.338 -2.862 -2.028 1.00 94.56 96 VAL A C 1
ATOM 776 O O . VAL A 1 96 ? -6.185 -2.259 -3.095 1.00 94.56 96 VAL A O 1
ATOM 779 N N . LEU A 1 97 ? -5.757 -2.491 -0.890 1.00 94.44 97 LEU A N 1
ATOM 780 C CA . LEU A 1 97 ? -4.753 -1.443 -0.800 1.00 94.44 97 LEU A CA 1
ATOM 781 C C . LEU A 1 97 ? -3.408 -2.020 -1.226 1.00 94.44 97 LEU A C 1
ATOM 783 O O . LEU A 1 97 ? -2.962 -3.019 -0.669 1.00 94.44 97 LEU A O 1
ATOM 787 N N . TYR A 1 98 ? -2.724 -1.357 -2.144 1.00 94.31 98 TYR A N 1
ATOM 788 C CA . TYR A 1 98 ? -1.341 -1.633 -2.506 1.00 94.31 98 TYR A CA 1
ATOM 789 C C . TYR A 1 98 ? -0.482 -0.441 -2.126 1.00 94.31 98 TYR A C 1
ATOM 791 O O . TYR A 1 98 ? -0.858 0.691 -2.411 1.00 94.31 98 TYR A O 1
ATOM 799 N N . TYR A 1 99 ? 0.676 -0.677 -1.525 1.00 92.44 99 TYR A N 1
ATOM 800 C CA . TYR A 1 99 ? 1.639 0.382 -1.254 1.00 92.44 99 TYR A CA 1
ATOM 801 C C . TYR A 1 99 ? 3.076 -0.108 -1.403 1.00 92.44 99 TYR A C 1
ATOM 803 O O . TYR A 1 99 ? 3.378 -1.292 -1.241 1.00 92.44 99 TYR A O 1
ATOM 811 N N . GLU A 1 100 ? 3.963 0.815 -1.754 1.00 91.75 100 GLU A N 1
ATOM 812 C CA . GLU A 1 100 ? 5.397 0.561 -1.808 1.00 91.75 100 GLU A CA 1
ATOM 813 C C . GLU A 1 100 ? 5.947 0.321 -0.399 1.00 91.75 100 GLU A C 1
ATOM 815 O O . GLU A 1 100 ? 5.613 1.026 0.560 1.00 91.75 100 GLU A O 1
ATOM 820 N N . ALA A 1 101 ? 6.819 -0.674 -0.283 1.00 92.06 101 ALA A N 1
ATOM 821 C CA . ALA A 1 101 ? 7.538 -0.959 0.941 1.00 92.06 101 ALA A CA 1
ATOM 822 C C . ALA A 1 101 ? 8.945 -1.488 0.645 1.00 92.06 101 ALA A C 1
ATOM 824 O O . ALA A 1 101 ? 9.196 -2.068 -0.409 1.00 92.06 101 ALA A O 1
ATOM 825 N N . TYR A 1 102 ? 9.843 -1.337 1.614 1.00 90.62 102 TYR A N 1
ATOM 826 C CA . TYR A 1 102 ? 11.149 -1.997 1.614 1.00 90.62 102 TYR A CA 1
ATOM 827 C C . TYR A 1 102 ? 11.169 -3.141 2.621 1.00 90.62 102 TYR A C 1
ATOM 829 O O . TYR A 1 102 ? 10.533 -3.059 3.677 1.00 90.62 102 TYR A O 1
ATOM 837 N N . LEU A 1 103 ? 11.924 -4.193 2.327 1.00 88.75 103 LEU A N 1
ATOM 838 C CA . LEU A 1 103 ? 12.224 -5.245 3.299 1.00 88.75 103 LEU A CA 1
ATOM 839 C C . LEU A 1 103 ? 13.422 -4.834 4.180 1.00 88.75 103 LEU A C 1
ATOM 841 O O . LEU A 1 103 ? 14.125 -3.881 3.870 1.00 88.75 103 LEU A O 1
ATOM 845 N N . ASP A 1 104 ? 13.652 -5.511 5.311 1.00 81.50 104 ASP A N 1
ATOM 846 C CA . ASP A 1 104 ? 14.865 -5.300 6.138 1.00 81.50 104 ASP A CA 1
ATOM 847 C C . ASP A 1 104 ? 15.988 -6.255 5.717 1.00 81.50 104 ASP A C 1
ATOM 849 O O . ASP A 1 104 ? 16.527 -7.015 6.527 1.00 81.50 104 ASP A O 1
ATOM 853 N N . THR A 1 105 ? 16.277 -6.312 4.419 1.00 77.62 105 THR A N 1
ATOM 854 C CA . THR A 1 105 ? 17.239 -7.282 3.874 1.00 77.62 105 THR A CA 1
ATOM 855 C C . THR A 1 105 ? 18.566 -6.644 3.502 1.00 77.62 105 THR A C 1
ATOM 857 O O . THR A 1 105 ? 19.607 -7.278 3.684 1.00 77.62 105 THR A O 1
ATOM 860 N N . TYR A 1 106 ? 18.552 -5.387 3.062 1.00 75.25 106 TYR A N 1
ATOM 861 C CA . TYR A 1 106 ? 19.742 -4.658 2.645 1.00 75.25 106 TYR A CA 1
ATOM 862 C C . TYR A 1 106 ? 19.885 -3.327 3.396 1.00 75.25 106 TYR A C 1
ATOM 864 O O . TYR A 1 106 ? 18.942 -2.824 4.012 1.00 75.25 106 TYR A O 1
ATOM 872 N N . PRO A 1 107 ? 21.090 -2.731 3.393 1.00 77.38 107 PRO A N 1
ATOM 873 C CA . PRO A 1 107 ? 21.263 -1.360 3.841 1.00 77.38 107 PRO A CA 1
ATOM 874 C C . PRO A 1 107 ? 20.334 -0.396 3.088 1.00 77.38 107 PRO A C 1
ATOM 876 O O . PRO A 1 107 ? 20.220 -0.458 1.873 1.00 77.38 107 PRO A O 1
ATOM 879 N N . ALA A 1 108 ? 19.765 0.573 3.799 1.00 76.31 108 ALA A N 1
ATOM 880 C CA . ALA A 1 108 ? 18.784 1.555 3.339 1.00 76.31 108 ALA A CA 1
ATOM 881 C C . ALA A 1 108 ? 19.224 2.432 2.153 1.00 76.31 108 ALA A C 1
ATOM 883 O O . ALA A 1 108 ? 18.402 3.149 1.592 1.00 76.31 108 ALA A O 1
ATOM 884 N N . PHE A 1 109 ? 20.512 2.452 1.812 1.00 72.31 109 PHE A N 1
ATOM 885 C CA . PHE A 1 109 ? 21.023 3.178 0.647 1.00 72.31 109 PHE A CA 1
ATOM 886 C C . PHE A 1 109 ? 21.041 2.325 -0.628 1.00 72.31 109 PHE A C 1
ATOM 888 O O . PHE A 1 109 ? 21.249 2.872 -1.708 1.00 72.31 109 PHE A O 1
ATOM 895 N N . LEU A 1 110 ? 20.847 1.009 -0.509 1.00 71.06 110 LEU A N 1
ATOM 896 C CA . LEU A 1 110 ? 20.624 0.112 -1.633 1.00 71.06 110 LEU A CA 1
ATOM 897 C C . LEU A 1 110 ? 19.118 0.015 -1.874 1.00 71.06 110 LEU A C 1
ATOM 899 O O . LEU A 1 110 ? 18.328 -0.108 -0.940 1.00 71.06 110 LEU A O 1
ATOM 903 N N . ASP A 1 111 ? 18.727 0.107 -3.138 1.00 69.06 111 ASP A N 1
ATOM 904 C CA . ASP A 1 111 ? 17.329 0.089 -3.579 1.00 69.06 111 ASP A CA 1
ATOM 905 C C . ASP A 1 111 ? 16.872 -1.337 -3.952 1.00 69.06 111 ASP A C 1
ATOM 907 O O . ASP A 1 111 ? 15.983 -1.535 -4.775 1.00 69.06 111 ASP A O 1
ATOM 911 N N . GLU A 1 112 ? 17.551 -2.338 -3.383 1.00 74.00 112 GLU A N 1
ATOM 912 C CA . GLU A 1 112 ? 17.556 -3.737 -3.836 1.00 74.00 112 GLU A CA 1
ATOM 913 C C . GLU A 1 112 ? 16.464 -4.600 -3.185 1.00 74.00 112 GLU A C 1
ATOM 915 O O . GLU A 1 112 ? 16.280 -5.755 -3.560 1.00 74.00 112 GLU A O 1
ATOM 920 N N . ASP A 1 113 ? 15.706 -4.051 -2.234 1.00 82.25 113 ASP A N 1
ATOM 921 C CA . ASP A 1 113 ? 14.650 -4.762 -1.510 1.00 82.25 113 ASP A CA 1
ATOM 922 C C . ASP A 1 113 ? 13.289 -4.080 -1.528 1.00 82.25 113 ASP A C 1
ATOM 924 O O . ASP A 1 113 ? 12.472 -4.223 -0.611 1.00 82.25 113 ASP A O 1
ATOM 928 N N . LYS A 1 114 ? 13.026 -3.385 -2.631 1.00 88.38 114 LYS A N 1
ATOM 929 C CA . LYS A 1 114 ? 11.694 -2.900 -2.957 1.00 88.38 114 LYS A CA 1
ATOM 930 C C . LYS A 1 114 ? 10.707 -4.050 -3.113 1.00 88.38 114 LYS A C 1
ATOM 932 O O . LYS A 1 114 ? 10.988 -5.099 -3.694 1.00 88.38 114 LYS A O 1
ATOM 937 N N . ALA A 1 115 ? 9.514 -3.821 -2.595 1.00 92.62 115 ALA A N 1
ATOM 938 C CA . ALA A 1 115 ? 8.377 -4.702 -2.717 1.00 92.62 115 ALA A CA 1
ATOM 939 C C . ALA A 1 115 ? 7.081 -3.886 -2.775 1.00 92.62 115 ALA A C 1
ATOM 941 O O . ALA A 1 115 ? 7.034 -2.700 -2.444 1.00 92.62 115 ALA A O 1
ATOM 942 N N . VAL A 1 116 ? 6.001 -4.549 -3.171 1.00 95.25 116 VAL A N 1
ATOM 943 C CA . VAL A 1 116 ? 4.648 -4.049 -2.951 1.00 95.25 116 VAL A CA 1
ATOM 944 C C . VAL A 1 116 ? 4.060 -4.818 -1.783 1.00 95.25 116 VAL A C 1
ATOM 946 O O . VAL A 1 116 ? 4.020 -6.048 -1.797 1.00 95.25 116 VAL A O 1
ATOM 949 N N . MET A 1 117 ? 3.570 -4.106 -0.779 1.00 95.88 117 MET A N 1
ATOM 950 C CA . MET A 1 117 ? 2.697 -4.699 0.217 1.00 95.88 117 MET A CA 1
ATOM 951 C C . MET A 1 117 ? 1.251 -4.537 -0.239 1.00 95.88 117 MET A C 1
ATOM 953 O O . MET A 1 117 ? 0.857 -3.479 -0.727 1.00 95.88 117 MET A O 1
ATOM 957 N N . SER A 1 118 ? 0.465 -5.595 -0.090 1.00 96.56 118 SER A N 1
ATOM 958 C CA . SER A 1 118 ? -0.978 -5.549 -0.292 1.00 96.56 118 SER A CA 1
ATOM 959 C C . SER A 1 118 ? -1.703 -5.767 1.026 1.00 96.56 118 SER A C 1
ATOM 961 O O . SER A 1 118 ? -1.240 -6.533 1.872 1.00 96.56 118 SER A O 1
ATOM 963 N N . PHE A 1 119 ? -2.828 -5.087 1.194 1.00 96.25 119 PHE A N 1
ATOM 964 C CA . PHE A 1 119 ? -3.714 -5.195 2.339 1.00 96.25 119 PHE A CA 1
ATOM 965 C C . PHE A 1 119 ? -5.145 -5.369 1.834 1.00 96.25 119 PHE A C 1
ATOM 967 O O . PHE A 1 119 ? -5.727 -4.460 1.240 1.00 96.25 119 PHE A O 1
ATOM 974 N N . ASP A 1 120 ? -5.705 -6.558 2.044 1.00 95.56 120 ASP A N 1
ATOM 975 C CA . ASP A 1 120 ? -7.101 -6.838 1.719 1.00 95.56 120 ASP A CA 1
ATOM 976 C C . ASP A 1 120 ? -7.990 -6.147 2.756 1.00 95.56 120 ASP A C 1
ATOM 978 O O . ASP A 1 120 ? -7.941 -6.463 3.944 1.00 95.56 120 ASP A O 1
ATOM 982 N N . VAL A 1 121 ? -8.803 -5.186 2.324 1.00 93.50 121 VAL A N 1
ATOM 983 C CA . VAL A 1 121 ? -9.556 -4.311 3.234 1.00 93.50 121 VAL A CA 1
ATOM 984 C C . VAL A 1 121 ? -10.585 -5.093 4.039 1.00 93.50 121 VAL A C 1
ATOM 986 O O . VAL A 1 121 ? -10.877 -4.754 5.187 1.00 93.50 121 VAL A O 1
ATOM 989 N N . ARG A 1 122 ? -11.149 -6.151 3.461 1.00 93.38 122 ARG A N 1
ATOM 990 C CA . ARG A 1 122 ? -12.226 -6.923 4.076 1.00 93.38 122 ARG A CA 1
ATOM 991 C C . ARG A 1 122 ? -11.704 -7.844 5.161 1.00 93.38 122 ARG A C 1
ATOM 993 O O . ARG A 1 122 ? -12.181 -7.786 6.290 1.00 93.38 122 ARG A O 1
ATOM 1000 N N . SER A 1 123 ? -10.760 -8.700 4.789 1.00 94.50 123 SER A N 1
ATOM 1001 C CA . SER A 1 123 ? -10.142 -9.699 5.657 1.00 94.50 123 SER A CA 1
ATOM 1002 C C . SER A 1 123 ? -9.046 -9.117 6.541 1.00 94.50 123 SER A C 1
ATOM 1004 O O . SER A 1 123 ? -8.680 -9.751 7.526 1.00 94.50 123 SER A O 1
ATOM 1006 N N . GLU A 1 124 ? -8.565 -7.918 6.205 1.00 95.62 124 GLU A N 1
ATOM 1007 C CA . GLU A 1 124 ? -7.558 -7.144 6.932 1.00 95.62 124 GLU A CA 1
ATOM 1008 C C . GLU A 1 124 ? -6.215 -7.867 7.016 1.00 95.62 124 GLU A C 1
ATOM 1010 O O . GLU A 1 124 ? -5.497 -7.773 8.012 1.00 95.62 124 GLU A O 1
ATOM 1015 N N . LYS A 1 125 ? -5.891 -8.607 5.953 1.00 96.69 125 LYS A N 1
ATOM 1016 C CA . LYS A 1 125 ? -4.678 -9.413 5.844 1.00 96.69 125 LYS A CA 1
ATOM 1017 C C . LYS A 1 125 ? -3.669 -8.769 4.919 1.00 96.69 125 LYS A C 1
ATOM 1019 O O . LYS A 1 125 ? -4.024 -8.219 3.876 1.00 96.69 125 LYS A O 1
ATOM 1024 N N . PHE A 1 126 ? -2.407 -8.903 5.303 1.00 96.44 126 PHE A N 1
ATOM 1025 C CA . PHE A 1 126 ? -1.277 -8.432 4.524 1.00 96.44 126 PHE A CA 1
ATOM 1026 C C . PHE A 1 126 ? -0.690 -9.548 3.670 1.00 96.44 126 PHE A C 1
ATOM 1028 O O . PHE A 1 126 ? -0.513 -10.677 4.129 1.00 96.44 126 PHE A O 1
ATOM 1035 N N . HIS A 1 127 ? -0.313 -9.206 2.443 1.00 96.31 127 HIS A N 1
ATOM 1036 C CA . HIS A 1 127 ? 0.468 -10.081 1.582 1.00 96.31 127 HIS A CA 1
ATOM 1037 C C . HIS A 1 127 ? 1.596 -9.298 0.926 1.00 96.31 127 HIS A C 1
ATOM 1039 O O . HIS A 1 127 ? 1.374 -8.268 0.285 1.00 96.31 127 HIS A O 1
ATOM 1045 N N . LEU A 1 128 ? 2.809 -9.826 1.070 1.00 95.75 128 LEU A N 1
ATOM 1046 C CA . LEU A 1 128 ? 3.992 -9.308 0.406 1.00 95.75 128 LEU A CA 1
ATOM 1047 C C . LEU A 1 128 ? 3.993 -9.736 -1.063 1.00 95.75 128 LEU A C 1
ATOM 1049 O O . LEU A 1 128 ? 3.784 -10.910 -1.362 1.00 95.75 128 LEU A O 1
ATOM 1053 N N . ILE A 1 129 ? 4.302 -8.812 -1.966 1.00 95.81 129 ILE A N 1
ATOM 1054 C CA . ILE A 1 129 ? 4.472 -9.066 -3.394 1.00 95.81 129 ILE A CA 1
ATOM 1055 C C . ILE A 1 129 ? 5.850 -8.552 -3.809 1.00 95.81 129 ILE A C 1
ATOM 1057 O O . ILE A 1 129 ? 6.107 -7.348 -3.810 1.00 95.81 129 ILE A O 1
ATOM 1061 N N . LYS A 1 130 ? 6.755 -9.466 -4.168 1.00 93.50 130 LYS A N 1
ATOM 1062 C CA . LYS A 1 130 ? 8.093 -9.089 -4.641 1.00 93.50 130 LYS A CA 1
ATOM 1063 C C . LYS A 1 130 ? 8.000 -8.397 -5.994 1.00 93.50 130 LYS A C 1
ATOM 1065 O O . LYS A 1 130 ? 7.240 -8.843 -6.856 1.00 93.50 130 LYS A O 1
ATOM 1070 N N . THR A 1 131 ? 8.771 -7.332 -6.184 1.00 91.62 131 THR A N 1
ATOM 1071 C CA . THR A 1 131 ? 8.866 -6.665 -7.483 1.00 91.62 131 THR A CA 1
ATOM 1072 C C . THR A 1 131 ? 9.916 -7.318 -8.376 1.00 91.62 131 THR A C 1
ATOM 1074 O O . THR A 1 131 ? 10.843 -7.952 -7.872 1.00 91.62 131 THR A O 1
ATOM 1077 N N . PRO A 1 132 ? 9.809 -7.155 -9.704 1.00 89.94 132 PRO A N 1
ATOM 1078 C CA . PRO A 1 132 ? 10.880 -7.528 -10.624 1.00 89.94 132 PRO A CA 1
ATOM 1079 C C . PRO A 1 132 ? 12.162 -6.741 -10.314 1.00 89.94 132 PRO A C 1
ATOM 1081 O O . PRO A 1 132 ? 12.090 -5.537 -10.081 1.00 89.94 132 PRO A O 1
ATOM 1084 N N . GLU A 1 133 ? 13.329 -7.389 -10.367 1.00 82.56 133 GLU A N 1
ATOM 1085 C CA . GLU A 1 133 ? 14.628 -6.767 -10.030 1.00 82.56 133 GLU A CA 1
ATOM 1086 C C . GLU A 1 133 ? 14.950 -5.535 -10.893 1.00 82.56 133 GLU A C 1
ATOM 1088 O O . GLU A 1 133 ? 15.552 -4.575 -10.430 1.00 82.56 133 GLU A O 1
ATOM 1093 N N . THR A 1 134 ? 14.515 -5.535 -12.154 1.00 80.75 134 THR A N 1
ATOM 1094 C CA . THR A 1 134 ? 14.764 -4.442 -13.105 1.00 80.75 134 THR A CA 1
ATOM 1095 C C . THR A 1 134 ? 13.653 -3.388 -13.119 1.00 80.75 134 THR A C 1
ATOM 1097 O O . THR A 1 134 ? 13.623 -2.541 -14.013 1.00 80.75 134 THR A O 1
ATOM 1100 N N . ALA A 1 135 ? 12.666 -3.474 -12.223 1.00 80.12 135 ALA A N 1
ATOM 1101 C CA . ALA A 1 135 ? 11.555 -2.535 -12.209 1.00 80.12 135 ALA A CA 1
ATOM 1102 C C . ALA A 1 135 ? 11.998 -1.186 -11.633 1.00 80.12 135 ALA A C 1
ATOM 1104 O O . ALA A 1 135 ? 12.292 -1.057 -10.448 1.00 80.12 135 ALA A O 1
ATOM 1105 N N . LEU A 1 136 ? 11.968 -0.151 -12.472 1.00 76.88 136 LEU A N 1
ATOM 1106 C CA . LEU A 1 136 ? 12.002 1.222 -11.991 1.00 76.88 136 LEU A CA 1
ATOM 1107 C C . LEU A 1 136 ? 10.679 1.511 -11.269 1.00 76.88 136 LEU A C 1
ATOM 1109 O O . LEU A 1 136 ?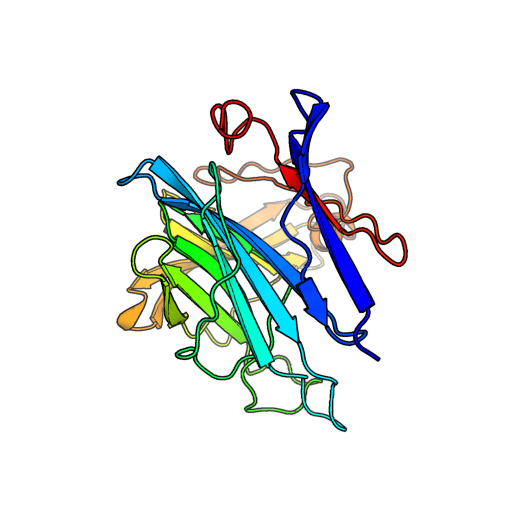 9.607 1.485 -11.871 1.00 76.88 136 LEU A O 1
ATOM 1113 N N . PHE A 1 137 ? 10.760 1.763 -9.968 1.00 74.06 137 PHE A N 1
ATOM 1114 C CA . PHE A 1 137 ? 9.599 1.932 -9.100 1.00 74.06 137 PHE A CA 1
ATOM 1115 C C . PHE A 1 137 ? 9.369 3.426 -8.844 1.00 74.06 137 PHE A C 1
ATOM 1117 O O . PHE A 1 137 ? 9.843 3.969 -7.850 1.00 74.06 137 PHE A O 1
ATOM 1124 N N . THR A 1 138 ? 8.690 4.122 -9.764 1.00 75.81 138 THR A N 1
ATOM 1125 C CA . THR A 1 138 ? 8.382 5.558 -9.592 1.00 75.81 138 THR A CA 1
ATOM 1126 C C . THR A 1 138 ? 6.923 5.811 -9.239 1.00 75.81 138 THR A C 1
ATOM 1128 O O . THR A 1 138 ? 6.611 6.827 -8.616 1.00 75.81 138 THR A O 1
ATOM 1131 N N . LYS A 1 139 ? 6.015 4.912 -9.641 1.00 82.94 139 LYS A N 1
ATOM 1132 C CA . LYS A 1 139 ? 4.578 5.064 -9.408 1.00 82.94 139 LYS A CA 1
ATOM 1133 C C . LYS A 1 139 ? 3.841 3.721 -9.411 1.00 82.94 139 LYS A C 1
ATOM 1135 O O . LYS A 1 139 ? 4.092 2.874 -10.264 1.00 82.94 139 LYS A O 1
ATOM 1140 N N . LEU A 1 140 ? 2.851 3.586 -8.527 1.00 87.31 140 LEU A N 1
ATOM 1141 C CA . LEU A 1 140 ? 1.801 2.568 -8.626 1.00 87.31 140 LEU A CA 1
ATOM 1142 C C . LEU A 1 140 ? 0.616 3.103 -9.438 1.00 87.31 140 LEU A C 1
ATOM 1144 O O . LEU A 1 140 ? 0.200 4.255 -9.288 1.00 87.31 140 LEU A O 1
ATOM 1148 N N . THR A 1 141 ? 0.063 2.286 -10.329 1.00 87.38 141 THR A N 1
ATOM 1149 C CA . THR A 1 141 ? -1.091 2.671 -11.143 1.00 87.38 141 THR A CA 1
ATOM 1150 C C . THR A 1 141 ? -2.009 1.494 -11.448 1.00 87.38 141 THR A C 1
ATOM 1152 O O . THR A 1 141 ? -1.615 0.334 -11.346 1.00 87.38 141 THR A O 1
ATOM 1155 N N . ARG A 1 142 ? -3.253 1.803 -11.821 1.00 87.81 142 ARG A N 1
ATOM 1156 C CA . ARG A 1 142 ? -4.215 0.827 -12.326 1.00 87.81 142 ARG A CA 1
ATOM 1157 C C . ARG A 1 142 ? -4.079 0.762 -13.845 1.00 87.81 142 ARG A C 1
ATOM 1159 O O . ARG A 1 142 ? -4.258 1.780 -14.515 1.00 87.81 142 ARG A O 1
ATOM 1166 N N . TYR A 1 143 ? -3.799 -0.426 -14.366 1.00 86.25 143 TYR A N 1
ATOM 1167 C CA . TYR A 1 143 ? -3.749 -0.713 -15.796 1.00 86.25 143 TYR A CA 1
ATOM 1168 C C . TYR A 1 143 ? -4.689 -1.874 -16.118 1.00 86.25 143 TYR A C 1
ATOM 1170 O O . TYR A 1 143 ? -4.510 -2.972 -15.596 1.00 86.25 143 TYR A O 1
ATOM 1178 N N . GLU A 1 144 ? -5.718 -1.623 -16.934 1.00 88.25 144 GLU A N 1
ATOM 1179 C CA . GLU A 1 144 ? -6.733 -2.633 -17.302 1.00 88.25 144 GLU A CA 1
ATOM 1180 C C . GLU A 1 144 ? -7.349 -3.344 -16.075 1.00 88.25 144 GLU A C 1
ATOM 1182 O O . GLU A 1 144 ? -7.579 -4.551 -16.065 1.00 88.25 144 GLU A O 1
ATOM 1187 N N . GLY A 1 145 ? -7.575 -2.587 -14.996 1.00 86.69 145 GLY A N 1
ATOM 1188 C CA . GLY A 1 145 ? -8.119 -3.106 -13.736 1.00 86.69 145 GLY A CA 1
ATOM 1189 C C . GLY A 1 145 ? -7.112 -3.835 -12.841 1.00 86.69 145 GLY A C 1
ATOM 1190 O O . GLY A 1 145 ? -7.464 -4.203 -11.729 1.00 86.69 145 GLY A O 1
ATOM 1191 N N . LYS A 1 146 ? -5.860 -4.005 -13.272 1.00 92.75 146 LYS A N 1
ATOM 1192 C CA . LYS A 1 146 ? -4.803 -4.669 -12.503 1.00 92.75 146 LYS A CA 1
ATOM 1193 C C . LYS A 1 146 ? -3.815 -3.668 -11.922 1.00 92.75 146 LYS A C 1
ATOM 1195 O O . LYS A 1 146 ? -3.658 -2.556 -12.432 1.00 92.75 146 LYS A O 1
ATOM 1200 N N . LEU A 1 147 ? -3.119 -4.087 -10.869 1.00 94.50 147 LEU A N 1
ATOM 1201 C CA . LEU A 1 147 ? -1.977 -3.352 -10.341 1.00 94.50 147 LEU A CA 1
ATOM 1202 C C . LEU A 1 147 ? -0.860 -3.306 -11.386 1.00 94.50 147 LEU A C 1
ATOM 1204 O O . LEU A 1 147 ? -0.492 -4.336 -11.953 1.00 94.50 147 LEU A O 1
ATOM 1208 N N . ALA A 1 148 ? -0.279 -2.128 -11.581 1.00 92.75 148 ALA A N 1
ATOM 1209 C CA . ALA A 1 148 ? 0.938 -1.954 -12.346 1.00 92.75 148 ALA A CA 1
ATOM 1210 C C . ALA A 1 148 ? 1.934 -1.040 -11.626 1.00 92.75 148 ALA A C 1
ATOM 1212 O O . ALA A 1 148 ? 1.561 -0.021 -11.042 1.00 92.75 148 ALA A O 1
ATOM 1213 N N . ILE A 1 149 ? 3.212 -1.397 -11.716 1.00 91.69 149 ILE A N 1
ATOM 1214 C CA . ILE A 1 149 ? 4.338 -0.536 -11.354 1.00 91.69 149 ILE A CA 1
ATOM 1215 C C . ILE A 1 149 ? 4.800 0.148 -12.630 1.00 91.69 149 ILE A C 1
ATOM 1217 O O . ILE A 1 149 ? 5.014 -0.506 -13.651 1.00 91.69 149 ILE A O 1
ATOM 1221 N N . MET A 1 150 ? 4.948 1.461 -12.577 1.00 86.19 150 MET A N 1
ATOM 1222 C CA . MET A 1 150 ? 5.463 2.262 -13.672 1.00 86.19 150 MET A CA 1
ATOM 1223 C C . MET A 1 150 ? 6.792 2.885 -13.267 1.00 86.19 150 MET A C 1
ATOM 1225 O O . MET A 1 150 ? 6.929 3.413 -12.162 1.00 86.19 150 MET A O 1
ATOM 1229 N N . GLY A 1 151 ? 7.728 2.863 -14.208 1.00 83.88 151 GLY A N 1
ATOM 1230 C CA . GLY A 1 151 ? 8.986 3.581 -14.156 1.00 83.88 151 GLY A CA 1
ATOM 1231 C C . GLY A 1 151 ? 9.249 4.290 -15.473 1.00 83.88 151 GLY A C 1
ATOM 1232 O O . GLY A 1 151 ? 8.805 3.842 -16.530 1.00 83.88 151 GLY A O 1
ATOM 1233 N N . SER A 1 152 ? 9.949 5.416 -15.414 1.00 75.69 152 SER A N 1
ATOM 1234 C CA . SER A 1 152 ? 10.277 6.208 -16.597 1.00 75.69 152 SER A CA 1
ATOM 1235 C C . SER A 1 152 ? 11.735 6.634 -16.577 1.00 75.69 152 SER A C 1
ATOM 1237 O O . SER A 1 152 ? 12.218 7.149 -15.570 1.00 75.69 152 SER A O 1
ATOM 1239 N N . GLU A 1 153 ? 12.403 6.486 -17.713 1.00 73.56 153 GLU A N 1
ATOM 1240 C CA . GLU A 1 153 ? 13.779 6.914 -17.928 1.00 73.56 153 GLU A CA 1
ATOM 1241 C C . GLU A 1 153 ? 13.860 7.828 -19.159 1.00 73.56 153 GLU A C 1
ATOM 1243 O O . GLU A 1 153 ? 13.216 7.597 -20.190 1.00 73.56 153 GLU A O 1
ATOM 1248 N N . SER A 1 154 ? 14.641 8.905 -19.050 1.00 69.56 154 SER A N 1
ATOM 1249 C CA . SER A 1 154 ? 14.959 9.780 -20.181 1.00 69.56 154 SER A CA 1
ATOM 1250 C C . SER A 1 154 ? 16.107 9.168 -20.975 1.00 69.56 154 SER A C 1
ATOM 1252 O O . SER A 1 154 ? 17.178 8.931 -20.425 1.00 69.56 154 SER A O 1
ATOM 1254 N N . THR A 1 155 ? 15.928 8.944 -22.275 1.00 64.62 155 THR A N 1
ATOM 1255 C CA . THR A 1 155 ? 16.935 8.257 -23.107 1.00 64.62 155 THR A CA 1
ATOM 1256 C C . THR A 1 155 ? 17.956 9.213 -23.737 1.00 64.62 155 THR A C 1
ATOM 1258 O O . THR A 1 155 ? 18.654 8.850 -24.680 1.00 64.62 155 THR A O 1
ATOM 1261 N N . GLY A 1 156 ? 18.038 10.469 -23.280 1.00 60.69 156 GLY A N 1
ATOM 1262 C CA . GLY A 1 156 ? 18.956 11.487 -23.818 1.00 60.69 156 GLY A CA 1
ATOM 1263 C C . GLY A 1 156 ? 18.662 11.952 -25.258 1.00 60.69 156 GLY A C 1
ATOM 1264 O O . GLY A 1 156 ? 19.226 12.946 -25.702 1.00 60.69 156 GLY A O 1
ATOM 1265 N N . LEU A 1 157 ? 17.749 11.288 -25.975 1.00 62.69 157 LEU A N 1
ATOM 1266 C CA . LEU A 1 157 ? 17.457 11.486 -27.401 1.00 62.69 157 LEU A CA 1
ATOM 1267 C C . LEU A 1 157 ? 16.063 12.087 -27.646 1.00 62.69 157 LEU A C 1
ATOM 1269 O O . LEU A 1 157 ? 15.378 11.705 -28.593 1.00 62.69 157 LEU A O 1
ATOM 1273 N N . SER A 1 158 ? 15.595 13.000 -26.787 1.00 71.94 158 SER A N 1
ATOM 1274 C CA . SER A 1 158 ? 14.223 13.557 -26.837 1.00 71.94 158 SER A CA 1
ATOM 1275 C C . SER A 1 158 ? 13.116 12.490 -26.840 1.00 71.94 158 SER A C 1
ATOM 1277 O O . SER A 1 158 ? 12.033 12.681 -27.389 1.00 71.94 158 SER A O 1
ATOM 1279 N N . THR A 1 159 ? 13.385 11.331 -26.239 1.00 69.25 159 THR A N 1
ATOM 1280 C CA . THR A 1 159 ? 12.409 10.263 -26.012 1.00 69.25 159 THR A CA 1
ATOM 1281 C C . THR A 1 159 ? 12.475 9.826 -24.551 1.00 69.25 159 THR A C 1
ATOM 1283 O O . THR A 1 159 ? 13.461 10.054 -23.849 1.00 69.25 159 THR A O 1
ATOM 1286 N N . CYS A 1 160 ? 11.381 9.261 -24.064 1.00 76.31 160 CYS A N 1
ATOM 1287 C CA . CYS A 1 160 ? 11.280 8.677 -22.743 1.00 76.31 160 CYS A CA 1
ATOM 1288 C C . CYS A 1 160 ? 10.814 7.241 -22.884 1.00 76.31 160 CYS A C 1
ATOM 1290 O O . CYS A 1 160 ? 9.849 6.945 -23.596 1.00 76.31 160 CYS A O 1
ATOM 1292 N N . ARG A 1 161 ? 11.545 6.357 -22.217 1.00 82.75 161 ARG A N 1
ATOM 1293 C CA . ARG A 1 161 ? 11.181 4.964 -22.065 1.00 82.75 161 ARG A CA 1
ATOM 1294 C C . ARG A 1 161 ? 10.354 4.840 -20.795 1.00 82.75 161 ARG A C 1
ATOM 1296 O O . ARG A 1 161 ? 10.789 5.279 -19.735 1.00 82.75 161 ARG A O 1
ATOM 1303 N N . ILE A 1 162 ? 9.167 4.266 -20.919 1.00 82.94 162 ILE A N 1
ATOM 1304 C CA . ILE A 1 162 ? 8.287 3.946 -19.801 1.00 82.94 162 ILE A CA 1
ATOM 1305 C C . ILE A 1 162 ? 8.214 2.426 -19.716 1.00 82.94 162 ILE A C 1
ATOM 1307 O O . ILE A 1 162 ? 7.698 1.773 -20.625 1.00 82.94 162 ILE A O 1
ATOM 1311 N N . ASP A 1 163 ? 8.729 1.874 -18.627 1.00 87.19 163 ASP A N 1
ATOM 1312 C CA . ASP A 1 163 ? 8.616 0.461 -18.295 1.00 87.19 163 ASP A CA 1
ATOM 1313 C C . ASP A 1 163 ? 7.427 0.284 -17.349 1.00 87.19 163 ASP A C 1
ATOM 1315 O O . ASP A 1 163 ? 7.337 0.923 -16.299 1.00 87.19 163 ASP A O 1
ATOM 1319 N N . MET A 1 164 ? 6.493 -0.579 -17.733 1.00 89.69 164 MET A N 1
ATOM 1320 C CA . MET A 1 164 ? 5.301 -0.884 -16.957 1.00 89.69 164 MET A CA 1
ATOM 1321 C C . MET A 1 164 ? 5.258 -2.375 -16.650 1.00 89.69 164 MET A C 1
ATOM 1323 O O . MET A 1 164 ? 5.198 -3.206 -17.552 1.00 89.69 164 MET A O 1
ATOM 1327 N N . TRP A 1 165 ? 5.248 -2.717 -15.371 1.00 94.44 165 TRP A N 1
ATOM 1328 C CA . TRP A 1 165 ? 5.128 -4.085 -14.886 1.00 94.44 165 TRP A CA 1
ATOM 1329 C C . TRP A 1 165 ? 3.722 -4.300 -14.348 1.00 94.44 165 TRP A C 1
ATOM 1331 O O . TRP A 1 165 ? 3.364 -3.734 -13.322 1.00 94.44 165 TRP A O 1
ATOM 1341 N N . VAL A 1 166 ? 2.918 -5.101 -15.042 1.00 95.44 166 VAL A N 1
ATOM 1342 C CA . VAL A 1 166 ? 1.528 -5.406 -14.683 1.00 95.44 166 VAL A CA 1
ATOM 1343 C C . VAL A 1 166 ? 1.485 -6.724 -13.921 1.00 95.44 166 VAL A C 1
ATOM 1345 O O . VAL A 1 166 ? 2.002 -7.735 -14.406 1.00 95.44 166 VAL A O 1
ATOM 1348 N N . LEU A 1 167 ? 0.859 -6.720 -12.746 1.00 96.81 167 LEU A N 1
ATOM 1349 C CA . LEU A 1 167 ? 0.746 -7.894 -11.889 1.00 96.81 167 LEU A CA 1
ATOM 1350 C C . LEU A 1 167 ? -0.135 -8.958 -12.556 1.00 96.81 167 LEU A C 1
ATOM 1352 O O . LEU A 1 167 ? -1.288 -8.697 -12.910 1.00 96.81 167 LEU A O 1
ATOM 1356 N N . VAL A 1 168 ? 0.410 -10.161 -12.723 1.00 97.38 168 VAL A N 1
ATOM 1357 C CA . VAL A 1 168 ? -0.293 -11.323 -13.285 1.00 97.38 168 VAL A CA 1
ATOM 1358 C C . VAL A 1 168 ? -0.841 -12.195 -12.162 1.00 97.38 168 VAL A C 1
ATOM 1360 O O . VAL A 1 168 ? -2.023 -12.533 -12.180 1.00 97.38 168 VAL A O 1
ATOM 1363 N N . ASP A 1 169 ? -0.001 -12.509 -11.173 1.00 96.38 169 ASP A N 1
ATOM 1364 C CA . ASP A 1 169 ? -0.347 -13.354 -10.030 1.00 96.38 169 ASP A CA 1
ATOM 1365 C C . ASP A 1 169 ? 0.391 -12.864 -8.773 1.00 96.38 169 ASP A C 1
ATOM 1367 O O . ASP A 1 169 ? 1.617 -12.945 -8.674 1.00 96.38 169 ASP A O 1
ATOM 1371 N N . ALA A 1 170 ? -0.366 -12.349 -7.800 1.00 95.06 170 ALA A N 1
ATOM 1372 C CA . ALA A 1 170 ? 0.174 -11.820 -6.546 1.00 95.06 170 ALA A CA 1
ATOM 1373 C C . ALA A 1 170 ? 0.876 -12.893 -5.702 1.00 95.06 170 ALA A C 1
ATOM 1375 O O . ALA A 1 170 ? 1.940 -12.638 -5.134 1.00 95.06 170 ALA A O 1
ATOM 1376 N N . ALA A 1 171 ? 0.291 -14.093 -5.640 1.00 94.75 171 ALA A N 1
ATOM 1377 C CA . ALA A 1 171 ? 0.764 -15.186 -4.799 1.00 94.75 171 ALA A CA 1
ATOM 1378 C C . ALA A 1 171 ? 2.049 -15.811 -5.352 1.00 94.75 171 ALA A C 1
ATOM 1380 O O . ALA A 1 171 ? 2.907 -16.238 -4.583 1.00 94.75 171 ALA A O 1
ATOM 1381 N N . LYS A 1 172 ? 2.196 -15.839 -6.681 1.00 96.75 172 LYS A N 1
ATOM 1382 C CA . LYS A 1 172 ? 3.421 -16.294 -7.355 1.00 96.75 172 LYS A CA 1
ATOM 1383 C C . LYS A 1 172 ? 4.450 -15.185 -7.583 1.00 96.75 172 LYS A C 1
ATOM 1385 O O . LYS A 1 172 ? 5.536 -15.479 -8.072 1.00 96.75 172 LYS A O 1
ATOM 1390 N N . HIS A 1 173 ? 4.122 -13.937 -7.239 1.00 94.94 173 HIS A N 1
ATOM 1391 C CA . HIS A 1 173 ? 4.927 -12.749 -7.546 1.00 94.94 173 HIS A CA 1
ATOM 1392 C C . HIS A 1 173 ? 5.231 -12.609 -9.049 1.00 94.94 173 HIS A C 1
ATOM 1394 O O . HIS A 1 173 ? 6.333 -12.236 -9.448 1.00 94.94 173 HIS A O 1
ATOM 1400 N N . GLU A 1 174 ? 4.257 -12.949 -9.892 1.00 97.25 174 GLU A N 1
ATOM 1401 C CA . GLU A 1 174 ? 4.413 -12.963 -11.343 1.00 97.25 174 GLU A CA 1
ATOM 1402 C C . GLU A 1 174 ? 3.973 -11.629 -11.949 1.00 97.25 174 GLU A C 1
ATOM 1404 O O . GLU A 1 174 ? 2.861 -11.149 -11.703 1.00 97.25 174 GLU A O 1
ATOM 1409 N N . TRP A 1 175 ? 4.835 -11.054 -12.786 1.00 96.69 175 TRP A N 1
ATOM 1410 C CA . TRP A 1 175 ? 4.618 -9.774 -13.450 1.00 96.69 175 TRP A CA 1
ATOM 1411 C C . TRP A 1 175 ? 4.856 -9.900 -14.952 1.00 96.69 175 TRP A C 1
ATOM 1413 O O . TRP A 1 175 ? 5.747 -10.619 -15.397 1.00 96.69 175 TRP A O 1
ATOM 1423 N N . SER A 1 176 ? 4.098 -9.138 -15.733 1.00 95.75 176 SER A N 1
ATOM 1424 C CA . SER A 1 176 ? 4.297 -8.989 -17.175 1.00 95.75 176 SER A CA 1
ATOM 1425 C C . SER A 1 176 ? 4.807 -7.586 -17.485 1.00 95.75 176 SER A C 1
ATOM 1427 O O . SER A 1 176 ? 4.260 -6.603 -16.988 1.00 95.75 176 SER A O 1
ATOM 1429 N N . ASN A 1 177 ? 5.865 -7.478 -18.286 1.00 94.81 177 ASN A N 1
ATOM 1430 C CA . ASN A 1 177 ? 6.434 -6.189 -18.666 1.00 94.81 177 ASN A CA 1
ATOM 1431 C C . ASN A 1 177 ? 5.845 -5.688 -19.990 1.00 94.81 177 ASN A C 1
ATOM 1433 O O . ASN A 1 177 ? 5.710 -6.444 -20.954 1.00 94.81 177 ASN A O 1
ATOM 1437 N N . LYS A 1 178 ? 5.541 -4.393 -20.039 1.00 90.25 178 LYS A N 1
ATOM 1438 C CA . LYS A 1 178 ? 5.227 -3.635 -21.247 1.00 90.25 178 LYS A CA 1
ATOM 1439 C C . LYS A 1 178 ? 6.159 -2.429 -21.311 1.00 90.25 178 LYS A C 1
ATOM 1441 O O . LYS A 1 178 ? 6.281 -1.691 -20.335 1.00 90.25 178 LYS A O 1
ATOM 1446 N N . VAL A 1 179 ? 6.785 -2.220 -22.465 1.00 88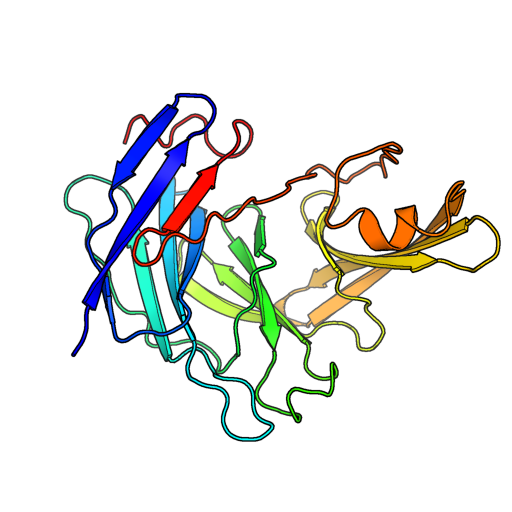.94 179 VAL A N 1
ATOM 1447 C CA . VAL A 1 179 ? 7.673 -1.077 -22.705 1.00 88.94 179 VAL A CA 1
ATOM 1448 C C . VAL A 1 179 ? 7.006 -0.126 -23.681 1.00 88.94 179 VAL A C 1
ATOM 1450 O O . VAL A 1 179 ? 6.573 -0.533 -24.760 1.00 88.94 179 VAL A O 1
ATOM 1453 N N . PHE A 1 180 ? 6.967 1.150 -23.319 1.00 82.12 180 PHE A N 1
ATOM 1454 C CA . PHE A 1 180 ? 6.493 2.224 -24.178 1.00 82.12 180 PHE A CA 1
ATOM 1455 C C . PHE A 1 180 ? 7.631 3.203 -24.435 1.00 82.12 180 PHE A C 1
ATOM 1457 O O . PHE A 1 180 ? 8.359 3.580 -23.519 1.00 82.12 180 PHE A O 1
ATOM 1464 N N . VAL A 1 181 ? 7.776 3.640 -25.682 1.00 81.94 181 VAL A N 1
ATOM 1465 C CA . VAL A 1 181 ? 8.722 4.695 -26.051 1.00 81.94 181 VAL A CA 1
ATOM 1466 C C . VAL A 1 181 ? 7.911 5.878 -26.544 1.00 81.94 181 VAL A C 1
ATOM 1468 O O . VAL A 1 181 ? 7.220 5.783 -27.557 1.00 81.94 181 VAL A O 1
ATOM 1471 N N . VAL A 1 182 ? 7.973 6.984 -25.808 1.00 74.06 182 VAL A N 1
ATOM 1472 C CA . VAL A 1 182 ? 7.230 8.206 -26.121 1.00 74.06 182 VAL A CA 1
ATOM 1473 C C . VAL A 1 182 ? 8.192 9.346 -26.458 1.00 74.06 182 VAL A C 1
ATOM 1475 O O . VAL A 1 182 ? 9.234 9.477 -25.812 1.00 74.06 182 VAL A O 1
ATOM 1478 N N . PRO A 1 183 ? 7.889 10.199 -27.451 1.00 73.12 183 PRO A N 1
ATOM 1479 C CA . PRO A 1 183 ? 8.639 11.433 -27.666 1.00 73.12 183 PRO A CA 1
ATOM 1480 C C . PRO A 1 183 ? 8.572 12.323 -26.417 1.00 73.12 183 PRO A C 1
ATOM 1482 O O . PRO A 1 183 ? 7.493 12.619 -25.918 1.00 73.12 183 PRO A O 1
ATOM 1485 N N . CYS A 1 184 ? 9.720 12.771 -25.918 1.00 64.94 184 CYS A N 1
ATOM 1486 C CA . CYS A 1 184 ? 9.862 13.644 -24.757 1.00 64.94 184 CYS A CA 1
ATOM 1487 C C . CYS A 1 184 ? 10.496 14.959 -25.213 1.00 64.94 184 CYS A C 1
ATOM 1489 O O . CYS A 1 184 ? 11.695 15.024 -25.473 1.00 64.94 184 CYS A O 1
ATOM 1491 N N . TRP A 1 185 ? 9.685 16.009 -25.357 1.00 53.22 185 TRP A N 1
ATOM 1492 C CA . TRP A 1 185 ? 10.154 17.260 -25.967 1.00 53.22 185 TRP A CA 1
ATOM 1493 C C . TRP A 1 185 ? 10.940 18.139 -24.983 1.00 53.22 185 TRP A C 1
ATOM 1495 O O . TRP A 1 185 ? 11.610 19.063 -25.422 1.00 53.22 185 TRP A O 1
ATOM 1505 N N . ASN A 1 186 ? 10.947 17.790 -23.687 1.00 51.38 186 ASN A N 1
ATOM 1506 C CA . ASN A 1 186 ? 11.784 18.409 -22.657 1.00 51.38 186 ASN A CA 1
ATOM 1507 C C . ASN A 1 186 ? 12.428 17.317 -21.780 1.00 51.38 186 ASN A C 1
ATOM 1509 O O . ASN A 1 186 ? 11.723 16.614 -21.055 1.00 51.38 186 ASN A O 1
ATOM 1513 N N . THR A 1 187 ? 13.756 17.197 -21.788 1.00 43.81 187 THR A N 1
ATOM 1514 C CA . THR A 1 187 ? 14.526 16.192 -21.019 1.00 43.81 187 THR A CA 1
ATOM 1515 C C . THR A 1 187 ? 14.292 16.252 -19.504 1.00 43.81 187 THR A C 1
ATOM 1517 O O . THR A 1 187 ? 14.361 15.220 -18.842 1.00 43.81 187 THR A O 1
ATOM 1520 N N . GLU A 1 188 ? 13.938 17.421 -18.962 1.00 41.88 188 GLU A N 1
ATOM 1521 C CA . GLU A 1 188 ? 13.591 17.610 -17.543 1.00 41.88 188 GLU A CA 1
ATOM 1522 C C . GLU A 1 188 ? 12.171 17.124 -17.190 1.00 41.88 188 GLU A C 1
ATOM 1524 O O . GLU A 1 188 ? 11.901 16.724 -16.058 1.00 41.88 188 GLU A O 1
ATOM 1529 N N . SER A 1 189 ? 11.251 17.098 -18.160 1.00 41.91 189 SER A N 1
ATOM 1530 C CA . SER A 1 189 ? 9.835 16.783 -17.914 1.00 41.91 189 SER A CA 1
ATOM 1531 C C . SER A 1 189 ? 9.547 15.291 -17.739 1.00 41.91 189 SER A C 1
ATOM 1533 O O . SER A 1 189 ? 8.573 14.925 -17.084 1.00 41.91 189 SER A O 1
ATOM 1535 N N . CYS A 1 190 ? 10.417 14.420 -18.253 1.00 42.34 190 CYS A N 1
ATOM 1536 C CA . CYS A 1 190 ? 10.240 12.975 -18.128 1.00 42.34 190 CYS A CA 1
ATOM 1537 C C . CYS A 1 190 ? 10.667 12.431 -16.755 1.00 42.34 190 CYS A C 1
ATOM 1539 O O . CYS A 1 190 ? 10.134 11.418 -16.317 1.00 42.34 190 CYS A O 1
ATOM 1541 N N . ILE A 1 191 ? 11.526 13.157 -16.029 1.00 41.44 191 ILE A N 1
ATOM 1542 C CA . ILE A 1 191 ? 11.908 12.840 -14.642 1.00 41.44 191 ILE A CA 1
ATOM 1543 C C . ILE A 1 191 ? 10.916 13.474 -13.645 1.00 41.44 191 ILE A C 1
ATOM 1545 O O . ILE A 1 191 ? 10.608 12.879 -12.617 1.00 41.44 191 ILE A O 1
ATOM 1549 N N . PHE A 1 192 ? 10.355 14.652 -13.964 1.00 33.72 192 PHE A N 1
ATOM 1550 C CA . PHE A 1 192 ? 9.465 15.413 -13.069 1.00 33.72 192 PHE A CA 1
ATOM 1551 C C . PHE A 1 192 ? 7.957 15.178 -13.244 1.00 33.72 192 PHE A C 1
ATOM 1553 O O . PHE A 1 192 ? 7.166 15.717 -12.461 1.00 33.72 192 PHE A O 1
ATOM 1560 N N . SER A 1 193 ? 7.524 14.368 -14.217 1.00 36.72 193 SER A N 1
ATOM 1561 C CA . SER A 1 193 ? 6.090 14.088 -14.416 1.00 36.72 193 SER A CA 1
ATOM 1562 C C . SER A 1 193 ? 5.434 13.296 -13.270 1.00 36.72 193 SER A C 1
ATOM 1564 O O . SER A 1 193 ? 4.208 13.195 -13.222 1.00 36.72 193 SER A O 1
ATOM 1566 N N . SER A 1 194 ? 6.214 12.816 -12.297 1.00 37.91 194 SER A N 1
ATOM 1567 C CA . SER A 1 194 ? 5.711 12.248 -11.044 1.00 37.91 194 SER A CA 1
ATOM 1568 C C . SER A 1 194 ? 5.476 13.277 -9.926 1.00 37.91 194 SER A C 1
ATOM 1570 O O . SER A 1 194 ? 4.801 12.926 -8.961 1.00 37.91 194 SER A O 1
ATOM 1572 N N . LEU A 1 195 ? 5.943 14.537 -10.025 1.00 32.56 195 LEU A N 1
ATOM 1573 C CA . LEU A 1 195 ? 5.829 15.493 -8.904 1.00 32.56 195 LEU A CA 1
ATOM 1574 C C . LEU A 1 195 ? 5.464 16.953 -9.215 1.00 32.56 195 LEU A C 1
ATOM 1576 O O . LEU A 1 195 ? 5.044 17.639 -8.283 1.00 32.56 195 LEU A O 1
ATOM 1580 N N . LEU A 1 196 ? 5.516 17.468 -10.448 1.00 29.55 196 LEU A N 1
ATOM 1581 C CA . LEU A 1 196 ? 5.054 18.844 -10.705 1.00 29.55 196 LEU A CA 1
ATOM 1582 C C . LEU A 1 196 ? 4.254 18.971 -12.003 1.00 29.55 196 LEU A C 1
ATOM 1584 O O . LEU A 1 196 ? 4.697 18.629 -13.095 1.00 29.55 196 LEU A O 1
ATOM 1588 N N . SER A 1 197 ? 3.051 19.531 -11.861 1.00 41.84 197 SER A N 1
ATOM 1589 C CA . SER A 1 197 ? 2.285 20.133 -12.949 1.00 41.84 197 SER A CA 1
ATOM 1590 C C . SER A 1 197 ? 3.189 21.057 -13.763 1.00 41.84 197 SER A C 1
ATOM 1592 O O . SER A 1 197 ? 3.774 21.947 -13.157 1.00 41.84 197 SER A O 1
ATOM 1594 N N . HIS A 1 198 ? 3.315 20.826 -15.073 1.00 31.05 198 HIS A N 1
ATOM 1595 C CA . HIS A 1 198 ? 3.131 21.763 -16.198 1.00 31.05 198 HIS A CA 1
ATOM 1596 C C . HIS A 1 198 ? 3.534 21.039 -17.504 1.00 31.05 198 HIS A C 1
ATOM 1598 O O . HIS A 1 198 ? 4.677 20.629 -17.665 1.00 31.05 198 HIS A O 1
ATOM 1604 N N . GLY A 1 199 ? 2.609 20.916 -18.465 1.00 30.75 199 GLY A N 1
ATOM 1605 C CA . GLY A 1 199 ? 2.979 20.983 -19.888 1.00 30.75 199 GLY A CA 1
ATOM 1606 C C . GLY A 1 199 ? 2.669 19.806 -20.818 1.00 30.75 199 GLY A C 1
ATOM 1607 O O . GLY A 1 199 ? 2.240 20.070 -21.935 1.00 30.75 199 GLY A O 1
ATOM 1608 N N . CYS A 1 200 ? 2.832 18.537 -20.435 1.00 30.20 200 CYS A N 1
ATOM 1609 C CA . CYS A 1 200 ? 2.594 17.418 -21.368 1.00 30.20 200 CYS A CA 1
ATOM 1610 C C . CYS A 1 200 ? 1.817 16.280 -20.699 1.00 30.20 200 CYS A C 1
ATOM 1612 O O . CYS A 1 200 ? 2.294 15.658 -19.755 1.00 30.20 200 CYS A O 1
ATOM 1614 N N . ARG A 1 201 ? 0.595 16.020 -21.184 1.00 36.16 201 ARG A N 1
ATOM 1615 C CA . ARG A 1 201 ? -0.208 14.847 -20.814 1.00 36.16 201 ARG A CA 1
ATOM 1616 C C . ARG A 1 201 ? -0.083 13.814 -21.928 1.00 36.16 201 ARG A C 1
ATOM 1618 O O . ARG A 1 201 ? -0.693 13.984 -22.978 1.00 36.16 201 ARG A O 1
ATOM 1625 N N . PHE A 1 202 ? 0.687 12.759 -21.691 1.00 36.97 202 PHE A N 1
ATOM 1626 C CA . PHE A 1 202 ? 0.613 11.549 -22.504 1.00 36.97 202 PHE A CA 1
ATOM 1627 C C . PHE A 1 202 ? -0.407 10.614 -21.859 1.00 36.97 202 PHE A C 1
ATOM 1629 O O . PHE A 1 202 ? -0.290 10.277 -20.682 1.00 36.97 202 PHE A O 1
ATOM 1636 N N . PHE A 1 203 ? -1.433 10.238 -22.616 1.00 39.28 203 PHE A N 1
ATOM 1637 C CA . PHE A 1 203 ? -2.401 9.233 -22.201 1.00 39.28 203 PHE A CA 1
ATOM 1638 C C . PHE A 1 203 ? -1.948 7.895 -22.778 1.00 39.28 203 PHE A C 1
ATOM 1640 O O . PHE A 1 203 ? -1.977 7.708 -23.992 1.00 39.28 203 PHE A O 1
ATOM 1647 N N . ILE A 1 204 ? -1.498 6.985 -21.915 1.00 49.31 204 ILE A N 1
ATOM 1648 C CA . ILE A 1 204 ? -1.370 5.575 -22.286 1.00 49.31 204 ILE A CA 1
ATOM 1649 C C . ILE A 1 204 ? -2.760 4.967 -22.107 1.00 49.31 204 ILE A C 1
ATOM 1651 O O . ILE A 1 204 ? -3.335 5.032 -21.017 1.00 49.31 204 ILE A O 1
ATOM 1655 N N . GLU A 1 205 ? -3.314 4.424 -23.189 1.00 42.22 205 GLU A N 1
ATOM 1656 C CA . GLU A 1 205 ? -4.603 3.737 -23.168 1.00 42.22 205 GLU A CA 1
ATOM 1657 C C . GLU A 1 205 ? -4.585 2.619 -22.109 1.00 42.22 205 GLU A C 1
ATOM 1659 O O . GLU A 1 205 ? -3.637 1.837 -22.034 1.00 42.22 205 GLU A O 1
ATOM 1664 N N . GLY A 1 206 ? -5.601 2.593 -21.240 1.00 39.47 206 GLY A N 1
ATOM 1665 C CA . GLY A 1 206 ? -5.701 1.645 -20.123 1.00 39.47 206 GLY A CA 1
ATOM 1666 C C . GLY A 1 206 ? -5.259 2.173 -18.751 1.00 39.47 206 GLY A C 1
ATOM 1667 O O . GLY A 1 206 ? -5.516 1.492 -17.759 1.00 39.47 206 GLY A O 1
ATOM 1668 N N . ILE A 1 207 ? -4.663 3.373 -18.655 1.00 46.75 207 ILE A N 1
ATOM 1669 C CA . ILE A 1 207 ? -4.363 4.037 -17.370 1.00 46.75 207 ILE A CA 1
ATOM 1670 C C . ILE A 1 207 ? -5.520 4.947 -16.960 1.00 46.75 207 ILE A C 1
ATOM 1672 O O . ILE A 1 207 ? -5.808 5.939 -17.630 1.00 46.75 207 ILE A O 1
ATOM 1676 N N . THR A 1 208 ? -6.140 4.663 -15.817 1.00 46.41 208 THR A N 1
ATOM 1677 C CA . THR A 1 208 ? -7.297 5.434 -15.328 1.00 46.41 208 THR A CA 1
ATOM 1678 C C . THR A 1 208 ? -6.982 6.429 -14.209 1.00 46.41 208 THR A C 1
ATOM 1680 O O . THR A 1 208 ? -7.835 7.258 -13.902 1.00 46.41 208 THR A O 1
ATOM 1683 N N . GLU A 1 209 ? -5.781 6.426 -13.611 1.00 49.19 209 GLU A N 1
ATOM 1684 C CA . GLU A 1 209 ? -5.483 7.291 -12.456 1.00 49.19 209 GLU A CA 1
ATOM 1685 C C . GLU A 1 209 ? -4.210 8.155 -12.593 1.00 49.19 209 GLU A C 1
ATOM 1687 O O . GLU A 1 209 ? -3.059 7.706 -12.512 1.00 49.19 209 GLU A O 1
ATOM 1692 N N . LEU A 1 210 ? -4.434 9.467 -12.709 1.00 38.22 210 LEU A N 1
ATOM 1693 C CA . LEU A 1 210 ? -3.451 10.521 -12.456 1.00 38.22 210 LEU A CA 1
ATOM 1694 C C . LEU A 1 210 ? -3.853 11.241 -11.163 1.00 38.22 210 LEU A C 1
ATOM 1696 O O . LEU A 1 210 ? -4.556 12.249 -11.205 1.00 38.22 210 LEU A O 1
ATOM 1700 N N . LYS A 1 211 ? -3.433 10.725 -10.005 1.00 39.28 211 LYS A N 1
ATOM 1701 C CA . LYS A 1 211 ? -3.526 11.467 -8.743 1.00 39.28 211 L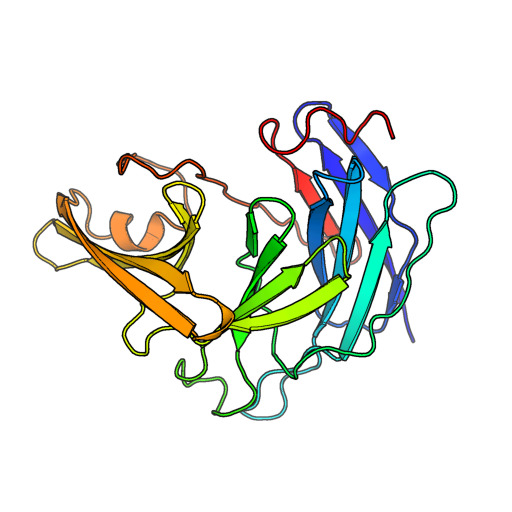YS A CA 1
ATOM 1702 C C . LYS A 1 211 ? -2.162 12.007 -8.332 1.00 39.28 211 LYS A C 1
ATOM 1704 O O . LYS A 1 211 ? -1.178 11.281 -8.320 1.00 39.28 211 LYS A O 1
ATOM 1709 N N . LEU A 1 212 ? -2.152 13.290 -7.976 1.00 28.73 212 LEU A N 1
ATOM 1710 C CA . LEU A 1 212 ? -1.146 13.914 -7.126 1.00 28.73 212 LEU A CA 1
ATOM 1711 C C . LEU A 1 212 ? -1.779 14.035 -5.737 1.00 28.73 212 LEU A C 1
ATOM 1713 O O . LEU A 1 212 ? -2.715 14.816 -5.550 1.00 28.73 212 LEU A O 1
ATOM 1717 N N . LEU A 1 213 ? -1.300 13.252 -4.773 1.00 33.25 213 LEU A N 1
ATOM 1718 C CA . LEU A 1 213 ? -1.581 13.489 -3.359 1.00 33.25 213 LEU A CA 1
ATOM 1719 C C . LEU A 1 213 ? -0.718 14.678 -2.915 1.00 33.25 213 LEU A C 1
ATOM 1721 O O . LEU A 1 213 ? 0.507 14.623 -2.996 1.00 33.25 213 LEU A O 1
ATOM 1725 N N . ARG A 1 214 ? -1.342 15.778 -2.477 1.00 29.73 214 ARG A N 1
ATOM 1726 C CA . ARG A 1 214 ? -0.633 16.846 -1.757 1.00 29.73 214 ARG A CA 1
ATOM 1727 C C . ARG A 1 214 ? -0.802 16.629 -0.263 1.00 29.73 214 ARG A C 1
ATOM 1729 O O . ARG A 1 214 ? -1.921 16.666 0.246 1.00 29.73 214 ARG A O 1
ATOM 1736 N N . TRP A 1 215 ? 0.326 16.449 0.408 1.00 40.03 215 TRP A N 1
ATOM 1737 C CA . TRP A 1 215 ? 0.440 16.434 1.858 1.00 40.03 215 TRP A CA 1
ATOM 1738 C C . TRP A 1 215 ? 0.767 17.847 2.347 1.00 40.03 215 TRP A C 1
ATOM 1740 O O . TRP A 1 215 ? 1.635 18.507 1.778 1.00 40.03 215 TRP A O 1
ATOM 1750 N N . ASP A 1 216 ? 0.082 18.306 3.393 1.00 32.78 216 ASP A N 1
ATOM 1751 C CA . ASP A 1 216 ? 0.456 19.511 4.137 1.00 32.78 216 ASP A CA 1
ATOM 1752 C C . ASP A 1 216 ? 0.883 19.094 5.549 1.00 32.78 216 ASP A C 1
ATOM 1754 O O . ASP A 1 216 ? 0.119 18.459 6.284 1.00 32.78 216 ASP A O 1
ATOM 1758 N N . SER A 1 217 ? 2.136 19.384 5.899 1.00 36.19 217 SER A N 1
ATOM 1759 C CA . SER A 1 217 ? 2.763 18.995 7.158 1.00 36.19 217 SER A CA 1
ATOM 1760 C C . SER A 1 217 ? 2.771 20.168 8.138 1.00 36.19 217 SER A C 1
ATOM 1762 O O . SER A 1 217 ? 3.799 20.812 8.356 1.00 36.19 217 SER A O 1
ATOM 1764 N N . HIS A 1 218 ? 1.635 20.428 8.783 1.00 35.06 218 HIS A N 1
ATOM 1765 C CA . HIS A 1 218 ? 1.611 21.231 10.005 1.00 35.06 218 HIS A CA 1
ATOM 1766 C C . HIS A 1 218 ? 1.793 20.324 11.231 1.00 35.06 218 HIS A C 1
ATOM 1768 O O . HIS A 1 218 ? 1.191 19.257 11.327 1.00 35.06 218 HIS A O 1
ATOM 1774 N N . LEU A 1 219 ? 2.615 20.777 12.187 1.00 46.47 219 LEU A N 1
ATOM 1775 C CA . LEU A 1 219 ? 3.293 20.006 13.248 1.00 46.47 219 LEU A CA 1
ATOM 1776 C C . LEU A 1 219 ? 2.455 19.040 14.117 1.00 46.47 219 LEU A C 1
ATOM 1778 O O . LEU A 1 219 ? 3.064 18.278 14.855 1.00 46.47 219 LEU A O 1
ATOM 1782 N N . ASN A 1 220 ? 1.118 19.032 14.040 1.00 44.78 220 ASN A N 1
ATOM 1783 C CA . ASN A 1 220 ? 0.230 18.104 14.766 1.00 44.78 220 ASN A CA 1
ATOM 1784 C C . ASN A 1 220 ? -1.075 17.748 14.005 1.00 44.78 220 ASN A C 1
ATOM 1786 O O . ASN A 1 220 ? -2.019 17.235 14.610 1.00 44.78 220 ASN A O 1
ATOM 1790 N N . ARG A 1 221 ? -1.178 18.042 12.701 1.00 42.69 221 ARG A N 1
ATOM 1791 C CA . ARG A 1 221 ? -2.395 17.809 11.902 1.00 42.69 221 ARG A CA 1
ATOM 1792 C C . ARG A 1 221 ? -2.012 17.194 10.562 1.00 42.69 221 ARG A C 1
ATOM 1794 O O . ARG A 1 221 ? -1.345 17.848 9.769 1.00 42.69 221 ARG A O 1
ATOM 1801 N N . ARG A 1 222 ? -2.451 15.957 10.308 1.00 53.69 222 ARG A N 1
ATOM 1802 C CA . ARG A 1 222 ? -2.317 15.306 8.994 1.00 53.69 222 ARG A CA 1
ATOM 1803 C C . ARG A 1 222 ? -3.670 15.300 8.283 1.00 53.69 222 ARG A C 1
ATOM 1805 O O . ARG A 1 222 ? -4.701 15.009 8.894 1.00 53.69 222 ARG A O 1
ATOM 1812 N N . VAL A 1 223 ? -3.659 15.666 7.004 1.00 46.69 223 VAL A N 1
ATOM 1813 C CA . VAL A 1 223 ? -4.848 15.755 6.146 1.00 46.69 223 VAL A CA 1
ATOM 1814 C C . VAL A 1 223 ? -4.753 14.695 5.056 1.00 46.69 223 VAL A C 1
ATOM 1816 O O . VAL A 1 223 ? -3.819 14.722 4.259 1.00 46.69 223 VAL A O 1
ATOM 1819 N N . ILE A 1 224 ? -5.737 13.798 5.002 1.00 57.47 224 ILE A N 1
ATOM 1820 C CA . ILE A 1 224 ? -5.929 12.854 3.898 1.00 57.47 224 ILE A CA 1
ATOM 1821 C C . ILE A 1 224 ? -6.916 13.503 2.925 1.00 57.47 224 ILE A C 1
ATOM 1823 O O . ILE A 1 224 ? -8.083 13.712 3.269 1.00 57.47 224 ILE A O 1
ATOM 1827 N N . SER A 1 225 ? -6.443 13.873 1.734 1.00 44.12 225 SER A N 1
ATOM 1828 C CA . SER A 1 225 ? -7.264 14.540 0.716 1.00 44.12 225 SER A CA 1
ATOM 1829 C C . SER A 1 225 ? -7.810 13.538 -0.295 1.00 44.12 225 SER A C 1
ATOM 1831 O O . SER A 1 225 ? -7.046 12.834 -0.950 1.00 44.12 225 SER A O 1
ATOM 1833 N N . ILE A 1 226 ? -9.131 13.526 -0.479 1.00 50.81 226 ILE A N 1
ATOM 1834 C CA . ILE A 1 226 ? -9.811 12.651 -1.442 1.00 50.81 226 ILE A CA 1
ATOM 1835 C C . ILE A 1 226 ? -10.372 13.486 -2.597 1.00 50.81 226 ILE A C 1
ATOM 1837 O O . ILE A 1 226 ? -10.917 14.579 -2.396 1.00 50.81 226 ILE A O 1
ATOM 1841 N N . PHE A 1 227 ? -10.244 12.949 -3.812 1.00 39.94 227 PHE A N 1
ATOM 1842 C CA . PHE A 1 227 ? -10.758 13.520 -5.061 1.00 39.94 227 PHE A CA 1
ATOM 1843 C C . PHE A 1 227 ? -12.039 12.800 -5.523 1.00 39.94 227 PHE A C 1
ATOM 1845 O O . PHE A 1 227 ? -12.183 11.604 -5.252 1.00 39.94 227 PHE A O 1
ATOM 1852 N N . PRO A 1 228 ? -12.929 13.488 -6.263 1.00 34.66 228 PRO A N 1
ATOM 1853 C CA . PRO A 1 228 ? -14.327 13.089 -6.474 1.00 34.66 228 PRO A CA 1
ATOM 1854 C C . PRO A 1 228 ? -14.569 11.837 -7.334 1.00 34.66 228 PRO A C 1
ATOM 1856 O O . PRO A 1 228 ? -15.716 11.475 -7.529 1.00 34.66 228 PRO A O 1
ATOM 1859 N N . GLY A 1 229 ? -13.533 11.141 -7.808 1.00 39.94 229 GLY A N 1
ATOM 1860 C CA . GLY A 1 229 ? -13.687 9.846 -8.489 1.00 39.94 229 GLY A CA 1
ATOM 1861 C C . GLY A 1 229 ? -13.551 8.619 -7.581 1.00 39.94 229 GLY A C 1
ATOM 1862 O O . GLY A 1 229 ? -13.816 7.515 -8.035 1.00 39.94 229 GLY A O 1
ATOM 1863 N N . GLN A 1 230 ? -13.108 8.787 -6.327 1.00 45.41 230 GLN A N 1
ATOM 1864 C CA . GLN A 1 230 ? -12.880 7.651 -5.423 1.00 45.41 230 GLN A CA 1
ATOM 1865 C C . GLN A 1 230 ? -13.994 7.440 -4.407 1.00 45.41 230 GLN A C 1
ATOM 1867 O O . GLN A 1 230 ? -14.110 6.334 -3.896 1.00 45.41 230 GLN A O 1
ATOM 1872 N N . VAL A 1 231 ? -14.811 8.453 -4.093 1.00 52.44 231 VAL A N 1
ATOM 1873 C CA . VAL A 1 231 ? -15.835 8.266 -3.067 1.00 52.44 231 VAL A CA 1
ATOM 1874 C C . VAL A 1 231 ? -16.990 9.270 -3.146 1.00 52.44 231 VAL A C 1
ATOM 1876 O O . VAL A 1 231 ? -16.924 10.352 -2.561 1.00 52.44 231 VAL A O 1
ATOM 1879 N N . GLU A 1 232 ? -18.082 8.913 -3.825 1.00 48.94 232 GLU A N 1
ATOM 1880 C CA . GLU A 1 232 ? -19.307 9.734 -3.821 1.00 48.94 232 GLU A CA 1
ATOM 1881 C C . GLU A 1 232 ? -20.057 9.649 -2.474 1.00 48.94 232 GLU A C 1
ATOM 1883 O O . GLU A 1 232 ? -20.728 10.601 -2.080 1.00 48.94 232 GLU A O 1
ATOM 1888 N N . ASN A 1 233 ? -19.849 8.571 -1.702 1.00 52.94 233 ASN A N 1
ATOM 1889 C CA . ASN A 1 233 ? -20.661 8.257 -0.519 1.00 52.94 233 ASN A CA 1
ATOM 1890 C C . ASN A 1 233 ? -19.987 8.480 0.851 1.00 52.94 233 ASN A C 1
ATOM 1892 O O . ASN A 1 233 ? -20.674 8.416 1.866 1.00 52.94 233 ASN A O 1
ATOM 1896 N N . LEU A 1 234 ? -18.684 8.801 0.919 1.00 54.25 234 LEU A N 1
ATOM 1897 C CA . LEU A 1 234 ? -17.950 8.896 2.200 1.00 54.25 234 LEU A CA 1
ATOM 1898 C C . LEU A 1 234 ? -18.551 9.915 3.166 1.00 54.25 234 LEU A C 1
ATOM 1900 O O . LEU A 1 234 ? -18.500 9.751 4.376 1.00 54.25 234 LEU A O 1
ATOM 1904 N N . MET A 1 235 ? -19.059 11.017 2.613 1.00 60.56 235 MET A N 1
ATOM 1905 C CA . MET A 1 235 ? -19.443 12.202 3.385 1.00 60.56 235 MET A CA 1
ATOM 1906 C C . MET A 1 235 ? -20.917 12.192 3.805 1.00 60.56 235 MET A C 1
ATOM 1908 O O . MET A 1 235 ? -21.445 13.242 4.192 1.00 60.56 235 MET A O 1
ATOM 1912 N N . PHE A 1 236 ? -21.564 11.032 3.674 1.00 54.34 236 PHE A N 1
ATOM 1913 C CA . PHE A 1 236 ? -22.906 10.730 4.170 1.00 54.34 236 PHE A CA 1
ATOM 1914 C C . PHE A 1 236 ? -22.896 9.702 5.317 1.00 54.34 236 PHE A C 1
ATOM 1916 O O . PHE A 1 236 ? -23.969 9.376 5.821 1.00 54.34 236 PHE A O 1
ATOM 1923 N N . LEU A 1 237 ? -21.711 9.211 5.707 1.00 53.12 237 LEU A N 1
ATOM 1924 C CA . LEU A 1 237 ? -21.484 8.340 6.865 1.00 53.12 237 LEU A CA 1
ATOM 1925 C C . LEU A 1 237 ? -21.368 9.127 8.174 1.00 53.12 237 LEU A C 1
ATOM 1927 O O . LEU A 1 237 ? -20.939 10.306 8.125 1.00 53.12 237 LEU A O 1
#

pLDDT: mean 75.83, std 20.02, range [28.73, 97.38]

Organism: Arabidopsis lyrata subsp. lyrata (NCBI:txid81972)

Foldseek 3Di:
DWDWFWEWEAAPVVRDIDIDDTDTDDPFDKDWDWAAAPVVRWIKIWIWTFADADDQFGTWTDWIWMWIDDPPIDIDTDPDDDTWAFDHAWDYFNQKIKGWTFHRPDGNVDPQGIWIWIARNPVRDIDIARADRPQAALHWFFFLRFIKGWDWDQPVPQKIKIWIWTDDDRVVSDTDIDIDIGRHNDSVCRVCVSPDDDDDDDDDPRTDDDDDFDWDDDPRYTYGYDYPVRDPPSNVD

Secondary structure (DSSP, 8-state):
-PEEEEEEEEETTTTEEEEPPPEEE-S-EEEEEEEEETTTTEEEEEEEEEPPPBTTBPPPEEEEEEEE-STT---EEE------EEEEEEEEETTEEEEEEE-SSS-TT--TTEEEEEEETTTTEEEEEEPPTT---SEEEEETTEEEEEEEEE-SSSEEEEEEEEEEETTTTEEEEEEEEEE-SSTTHHHHTTT---S-----TTB-----PPP--BTTEEEEEE-TTS-SSGGG-

InterPro domains:
  IPR013187 F-box associated beta-propeller, type 3 [PF08268] (5-187)
  IPR017451 F-box associated beta-propeller domain [TIGR01640] (7-206)

Sequence (237 aa):
MDLPWTSLIINSSTRRSITLPKIYSQRRDMYHYLDYDPIHGDYKVLCMTKGMNIGWRRGLAEDLRVLTLGNGSSWRMIEDFPPHAPESLDLCIDGVLYYEAYLDTYPAFLDEDKAVMSFDVRSEKFHLIKTPETALFTKLTRYEGKLAIMGSESTGLSTCRIDMWVLVDAAKHEWSNKVFVVPCWNTESCIFSSLLSHGCRFFIEGITELKLLRWDSHLNRRVISIFPGQVENLMFL

Radius of gyration: 18.48 Å; chains: 1; bounding box: 45×38×54 Å